Protein AF-0000000085912420 (afdb_homodimer)

Radius of gyration: 47.55 Å; Cα contacts (8 Å, |Δi|>4): 151; chains: 2; bounding box: 52×156×135 Å

InterPro domains:
  IPR003309 SCAN domain [PF02023] (70-148)
  IPR003309 SCAN domain [PS50804] (74-148)
  IPR003309 SCAN domain [SM00431] (70-148)
  IPR003309 SCAN domain [cd07936] (70-148)
  IPR038269 SCAN domain superfamily [G3DSA:1.10.4020.10] (64-148)

pLDDT: mean 71.05, std 30.53, range [17.98, 98.81]

Structure (mmCIF, N/CA/C/O backbone):
data_AF-0000000085912420-model_v1
#
loop_
_entity.id
_entity.type
_entity.pdbx_description
1 polymer 'SCAN box domain-containing protein'
#
loop_
_atom_site.group_PDB
_atom_site.id
_atom_site.type_symbol
_atom_site.label_atom_id
_atom_site.label_alt_id
_atom_site.label_comp_id
_atom_site.label_asym_id
_atom_site.label_entity_id
_atom_site.label_seq_id
_atom_site.pdbx_PDB_ins_code
_atom_site.Cartn_x
_atom_site.Cartn_y
_atom_site.Cartn_z
_atom_site.occupancy
_atom_site.B_iso_or_equiv
_atom_site.auth_seq_id
_atom_site.auth_comp_id
_atom_site.auth_asym_id
_atom_site.auth_atom_id
_atom_site.pdbx_PDB_model_num
ATOM 1 N N . MET A 1 1 ? 19.766 139.25 2.072 1 21.92 1 MET A N 1
ATOM 2 C CA . MET A 1 1 ? 21.109 138.75 2.291 1 21.92 1 MET A CA 1
ATOM 3 C C . MET A 1 1 ? 21.062 137.375 2.998 1 21.92 1 MET A C 1
ATOM 5 O O . MET A 1 1 ? 20.156 137.125 3.793 1 21.92 1 MET A O 1
ATOM 9 N N . ARG A 1 2 ? 21.734 136.25 2.496 1 22.48 2 ARG A N 1
ATOM 10 C CA . ARG A 1 2 ? 21.734 134.875 2.381 1 22.48 2 ARG A CA 1
ATOM 11 C C . ARG A 1 2 ? 22.062 134.125 3.721 1 22.48 2 ARG A C 1
ATOM 13 O O . ARG A 1 2 ? 21.734 133 3.941 1 22.48 2 ARG A O 1
ATOM 20 N N . GLY A 1 3 ? 22.812 134.75 4.578 1 20.44 3 GLY A N 1
ATOM 21 C CA . GLY A 1 3 ? 23.969 134.125 5.098 1 20.44 3 GLY A CA 1
ATOM 22 C C . GLY A 1 3 ? 23.625 133 6.094 1 20.44 3 GLY A C 1
ATOM 23 O O . GLY A 1 3 ? 22.453 132.75 6.43 1 20.44 3 GLY A O 1
ATOM 24 N N . GLY A 1 4 ? 24.328 133 7.293 1 19.61 4 GLY A N 1
ATOM 25 C CA . GLY A 1 4 ? 25.359 132.125 7.848 1 19.61 4 GLY A CA 1
ATOM 26 C C . GLY A 1 4 ? 24.844 131.25 8.945 1 19.61 4 GLY A C 1
ATOM 27 O O . GLY A 1 4 ? 25.266 130 9.047 1 19.61 4 GLY A O 1
ATOM 28 N N . ARG A 1 5 ? 24.062 131.625 10.016 1 22.67 5 ARG A N 1
ATOM 29 C CA . ARG A 1 5 ? 24.844 131.25 11.203 1 22.67 5 ARG A CA 1
ATOM 30 C C . ARG A 1 5 ? 24.719 129.75 11.531 1 22.67 5 ARG A C 1
ATOM 32 O O . ARG A 1 5 ? 23.781 129.125 11.086 1 22.67 5 ARG A O 1
ATOM 39 N N . VAL A 1 6 ? 24.953 129.5 12.836 1 21.72 6 VAL A N 1
ATOM 40 C CA . VAL A 1 6 ? 26.016 128.875 13.633 1 21.72 6 VAL A CA 1
ATOM 41 C C . VAL A 1 6 ? 25.547 127.5 14.148 1 21.72 6 VAL A C 1
ATOM 43 O O . VAL A 1 6 ? 26.266 126.5 14.062 1 21.72 6 VAL A O 1
ATOM 46 N N . THR A 1 7 ? 24.562 127.375 15.047 1 23.06 7 THR A N 1
ATOM 47 C CA . THR A 1 7 ? 25.047 126.812 16.297 1 23.06 7 THR A CA 1
ATOM 48 C C . THR A 1 7 ? 25.188 125.312 16.188 1 23.06 7 THR A C 1
ATOM 50 O O . THR A 1 7 ? 24.531 124.688 15.344 1 23.06 7 THR A O 1
ATOM 53 N N . ARG A 1 8 ? 25.688 124.688 17.328 1 17.98 8 ARG A N 1
ATOM 54 C CA . ARG A 1 8 ? 26.75 123.812 17.844 1 17.98 8 ARG A CA 1
ATOM 55 C C . ARG A 1 8 ? 26.297 122.375 17.891 1 17.98 8 ARG A C 1
ATOM 57 O O . ARG A 1 8 ? 26.984 121.5 17.375 1 17.98 8 ARG A O 1
ATOM 64 N N . GLY A 1 9 ? 25.734 122 19.078 1 20.06 9 GLY A N 1
ATOM 65 C CA . GLY A 1 9 ? 26.562 121.125 19.859 1 20.06 9 GLY A CA 1
ATOM 66 C C . GLY A 1 9 ? 26.438 119.688 19.438 1 20.06 9 GLY A C 1
ATOM 67 O O . GLY A 1 9 ? 25.578 119.312 18.625 1 20.06 9 GLY A O 1
ATOM 68 N N . GLY A 1 10 ? 26.531 118.812 20.531 1 19.08 10 GLY A N 1
ATOM 69 C CA . GLY A 1 10 ? 27.484 117.812 20.922 1 19.08 10 GLY A CA 1
ATOM 70 C C . GLY A 1 10 ? 27.094 116.438 20.422 1 19.08 10 GLY A C 1
ATOM 71 O O . GLY A 1 10 ? 26.031 116.25 19.828 1 19.08 10 GLY A O 1
ATOM 72 N N . GLN A 1 11 ? 27.141 115.5 21.453 1 19.7 11 GLN A N 1
ATOM 73 C CA . GLN A 1 11 ? 28.031 114.312 21.594 1 19.7 11 GLN A CA 1
ATOM 74 C C . GLN A 1 11 ? 27.469 113.062 20.891 1 19.7 11 GLN A C 1
ATOM 76 O O . GLN A 1 11 ? 26.297 113.062 20.516 1 19.7 11 GLN A O 1
ATOM 81 N N . THR A 1 12 ? 27.625 111.938 21.703 1 20.36 12 THR A N 1
ATOM 82 C CA . THR A 1 12 ? 28.484 110.75 21.594 1 20.36 12 THR A CA 1
ATOM 83 C C . THR A 1 12 ? 27.766 109.625 20.922 1 20.36 12 THR A C 1
ATOM 85 O O . THR A 1 12 ? 26.531 109.625 20.812 1 20.36 12 THR A O 1
ATOM 88 N N . GLY A 1 13 ? 28.188 108.25 21.438 1 18.88 13 GLY A N 1
ATOM 89 C CA . GLY A 1 13 ? 28.906 107.125 20.875 1 18.88 13 GLY A CA 1
ATOM 90 C C . GLY A 1 13 ? 28 106 20.406 1 18.88 13 GLY A C 1
ATOM 91 O O . GLY A 1 13 ? 27.859 105.75 19.219 1 18.88 13 GLY A O 1
ATOM 92 N N . ASN A 1 14 ? 27.859 104.938 21.328 1 22.67 14 ASN A N 1
ATOM 93 C CA . ASN A 1 14 ? 28.422 103.625 21.062 1 22.67 14 ASN A CA 1
ATOM 94 C C . ASN A 1 14 ? 27.438 102.75 20.312 1 22.67 14 ASN A C 1
ATOM 96 O O . ASN A 1 14 ? 26.219 102.938 20.359 1 22.67 14 ASN A O 1
ATOM 100 N N . LYS A 1 15 ? 27.984 101.5 19.859 1 20.92 15 LYS A N 1
ATOM 101 C CA . LYS A 1 15 ? 28 100.625 18.703 1 20.92 15 LYS A CA 1
ATOM 102 C C . LYS A 1 15 ? 26.922 99.5 18.828 1 20.92 15 LYS A C 1
ATOM 104 O O . LYS A 1 15 ? 26.203 99.25 17.875 1 20.92 15 LYS A O 1
ATOM 109 N N . LYS A 1 16 ? 26.938 98.625 19.938 1 22.77 16 LYS A N 1
ATOM 110 C CA . LYS A 1 16 ? 27.234 97.25 19.547 1 22.77 16 LYS A CA 1
ATOM 111 C C . LYS A 1 16 ? 26.031 96.625 18.875 1 22.77 16 LYS A C 1
ATOM 113 O O . LYS A 1 16 ? 24.906 97.062 19.047 1 22.77 16 LYS A O 1
ATOM 118 N N . THR A 1 17 ? 26.188 95.125 18.656 1 22.69 17 THR A N 1
ATOM 119 C CA . THR A 1 17 ? 26.172 94.125 17.625 1 22.69 17 THR A CA 1
ATOM 120 C C . THR A 1 17 ? 24.812 93.438 17.562 1 22.69 17 THR A C 1
ATOM 122 O O . THR A 1 17 ? 24.141 93.375 16.516 1 22.69 17 THR A O 1
ATOM 125 N N . GLU A 1 18 ? 24.781 91.938 17.875 1 20.05 18 GLU A N 1
ATOM 126 C CA . GLU A 1 18 ? 24.688 90.812 16.938 1 20.05 18 GLU A CA 1
ATOM 127 C C . GLU A 1 18 ? 23.297 90.188 16.953 1 20.05 18 GLU A C 1
ATOM 129 O O . GLU A 1 18 ? 22.719 89.938 15.891 1 20.05 18 GLU A O 1
ATOM 134 N N . SER A 1 19 ? 22.766 89.5 18.078 1 23.84 19 SER A N 1
ATOM 135 C CA . SER A 1 19 ? 22.547 88.062 17.984 1 23.84 19 SER A CA 1
ATOM 136 C C . SER A 1 19 ? 21.172 87.75 17.406 1 23.84 19 SER A C 1
ATOM 138 O O . SER A 1 19 ? 20.172 88.375 17.797 1 23.84 19 SER A O 1
ATOM 140 N N . THR A 1 20 ? 21.031 86.875 16.359 1 24.83 20 THR A N 1
ATOM 141 C CA . THR A 1 20 ? 20.078 86.5 15.32 1 24.83 20 THR A CA 1
ATOM 142 C C . THR A 1 20 ? 19.062 85.5 15.883 1 24.83 20 THR A C 1
ATOM 144 O O . THR A 1 20 ? 18.172 85.062 15.156 1 24.83 20 THR A O 1
ATOM 147 N N . HIS A 1 21 ? 18.953 85.125 17.234 1 25.61 21 HIS A N 1
ATOM 148 C CA . HIS A 1 21 ? 18.547 83.75 17.344 1 25.61 21 HIS A CA 1
ATOM 149 C C . HIS A 1 21 ? 17.172 83.5 16.734 1 25.61 21 HIS A C 1
ATOM 151 O O . HIS A 1 21 ? 16.359 84.438 16.672 1 25.61 21 HIS A O 1
ATOM 157 N N . ILE A 1 22 ? 16.797 82.062 16.547 1 25.86 22 ILE A N 1
ATOM 158 C CA . ILE A 1 22 ? 16.156 81.062 15.695 1 25.86 22 ILE A CA 1
ATOM 159 C C . ILE A 1 22 ? 14.688 80.938 16.078 1 25.86 22 ILE A C 1
ATOM 161 O O . ILE A 1 22 ? 14.344 80.812 17.25 1 25.86 22 ILE A O 1
ATOM 165 N N . GLU A 1 23 ? 13.75 81.125 15.109 1 25.02 23 GLU A N 1
ATOM 166 C CA . GLU A 1 23 ? 12.305 81.188 14.914 1 25.02 23 GLU A CA 1
ATOM 167 C C . GLU A 1 23 ? 11.633 79.875 15.172 1 25.02 23 GLU A C 1
ATOM 169 O O . GLU A 1 23 ? 11.766 78.938 14.367 1 25.02 23 GLU A O 1
ATOM 174 N N . ARG A 1 24 ? 11.805 79.25 16.406 1 24.44 24 ARG A N 1
ATOM 175 C CA . ARG A 1 24 ? 11.273 77.938 16.578 1 24.44 24 ARG A CA 1
ATOM 176 C C . ARG A 1 24 ? 9.797 77.875 16.188 1 24.44 24 ARG A C 1
ATOM 178 O O . ARG A 1 24 ? 9.008 78.75 16.578 1 24.44 24 ARG A O 1
ATOM 185 N N . GLY A 1 25 ? 9.391 76.812 15.25 1 23.55 25 GLY A N 1
ATOM 186 C CA . GLY A 1 25 ? 8.297 76.312 14.43 1 23.55 25 GLY A CA 1
ATOM 187 C C . GLY A 1 25 ? 7.129 75.812 15.242 1 23.55 25 GLY A C 1
ATOM 188 O O . GLY A 1 25 ? 7.32 75.188 16.281 1 23.55 25 GLY A O 1
ATOM 189 N N . HIS A 1 26 ? 5.98 76.5 15.352 1 27.64 26 HIS A N 1
ATOM 190 C CA . HIS A 1 26 ? 4.676 76.25 15.969 1 27.64 26 HIS A CA 1
ATOM 191 C C . HIS A 1 26 ? 4.055 74.938 15.508 1 27.64 26 HIS A C 1
ATOM 193 O O . HIS A 1 26 ? 3.76 74.75 14.328 1 27.64 26 HIS A O 1
ATOM 199 N N . ARG A 1 27 ? 4.492 73.75 15.961 1 25.89 27 ARG A N 1
ATOM 200 C CA . ARG A 1 27 ? 3.941 72.438 15.594 1 25.89 27 ARG A CA 1
ATOM 201 C C . ARG A 1 27 ? 2.449 72.375 15.914 1 25.89 27 ARG A C 1
ATOM 203 O O . ARG A 1 27 ? 2.033 72.688 17.031 1 25.89 27 ARG A O 1
ATOM 210 N N . VAL A 1 28 ? 1.522 72.438 14.906 1 28.39 28 VAL A N 1
ATOM 211 C CA . VAL A 1 28 ? 0.077 72.312 14.742 1 28.39 28 VAL A CA 1
ATOM 212 C C . VAL A 1 28 ? -0.38 70.875 15.141 1 28.39 28 VAL A C 1
ATOM 214 O O . VAL A 1 28 ? 0.057 69.875 14.562 1 28.39 28 VAL A O 1
ATOM 217 N N . GLU A 1 29 ? -0.58 70.5 16.359 1 27.62 29 GLU A N 1
ATOM 218 C CA . GLU A 1 29 ? -1.006 69.188 16.891 1 27.62 29 GLU A CA 1
ATOM 219 C C . GLU A 1 29 ? -2.412 68.875 16.422 1 27.62 29 GLU A C 1
ATOM 221 O O . GLU A 1 29 ? -3.393 69.438 16.859 1 27.62 29 GLU A O 1
ATOM 226 N N . GLY A 1 30 ? -2.818 68.75 15.102 1 27.3 30 GLY A N 1
ATOM 227 C CA . GLY A 1 30 ? -4.18 68.375 14.742 1 27.3 30 GLY A CA 1
ATOM 228 C C . GLY A 1 30 ? -4.543 66.938 15.133 1 27.3 30 GLY A C 1
ATOM 229 O O . GLY A 1 30 ? -3.738 66.062 14.977 1 27.3 30 GLY A O 1
ATOM 230 N N . GLU A 1 31 ? -5.379 66.688 16.172 1 28.72 31 GLU A N 1
ATOM 231 C CA . GLU A 1 31 ? -5.949 65.5 16.797 1 28.72 31 GLU A CA 1
ATOM 232 C C . GLU A 1 31 ? -6.805 64.75 15.805 1 28.72 31 GLU A C 1
ATOM 234 O O . GLU A 1 31 ? -7.82 65.25 15.32 1 28.72 31 GLU A O 1
ATOM 239 N N . VAL A 1 32 ? -6.281 63.969 14.789 1 28.48 32 VAL A N 1
ATOM 240 C CA . VAL A 1 32 ? -7.02 63.125 13.844 1 28.48 32 VAL A CA 1
ATOM 241 C C . VAL A 1 32 ? -7.727 62 14.602 1 28.48 32 VAL A C 1
ATOM 243 O O . VAL A 1 32 ? -7.09 61.219 15.312 1 28.48 32 VAL A O 1
ATOM 246 N N . ALA A 1 33 ? -8.938 62.156 15.062 1 31.52 33 ALA A N 1
ATOM 247 C CA . ALA A 1 33 ? -9.867 61.156 15.633 1 31.52 33 ALA A CA 1
ATOM 248 C C . ALA A 1 33 ? -10.109 60.031 14.656 1 31.52 33 ALA A C 1
ATOM 250 O O . ALA A 1 33 ? -10.781 60.188 13.633 1 31.52 33 ALA A O 1
ATOM 251 N N . MET A 1 34 ? -9.203 59.219 14.156 1 26.98 34 MET A N 1
ATOM 252 C CA . MET A 1 34 ? -9.484 58.125 13.25 1 26.98 34 MET A CA 1
ATOM 253 C C . MET A 1 34 ? -10.422 57.094 13.906 1 26.98 34 MET A C 1
ATOM 255 O O . MET A 1 34 ? -10.133 56.594 15 1 26.98 34 MET A O 1
ATOM 259 N N . GLU A 1 35 ? -11.773 57.188 13.719 1 35.69 35 GLU A N 1
ATOM 260 C CA . GLU A 1 35 ? -12.797 56.188 14 1 35.69 35 GLU A CA 1
ATOM 261 C C . GLU A 1 35 ? -12.422 54.844 13.383 1 35.69 35 GLU A C 1
ATOM 263 O O . GLU A 1 35 ? -12.102 54.781 12.195 1 35.69 35 GLU A O 1
ATOM 268 N N . GLY A 1 36 ? -11.828 53.844 14.07 1 29.81 36 GLY A N 1
ATOM 269 C CA . GLY A 1 36 ? -11.461 52.469 13.75 1 29.81 36 GLY A CA 1
ATOM 270 C C . GLY A 1 36 ? -12.641 51.625 13.328 1 29.81 36 GLY A C 1
ATOM 271 O O . GLY A 1 36 ? -13.5 51.281 14.148 1 29.81 36 GLY A O 1
ATOM 272 N N . GLU A 1 37 ? -13.445 51.875 12.281 1 42.56 37 GLU A N 1
ATOM 273 C CA . GLU A 1 37 ? -14.375 50.875 11.805 1 42.56 37 GLU A CA 1
ATOM 274 C C . GLU A 1 37 ? -13.672 49.531 11.617 1 42.56 37 GLU A C 1
ATOM 276 O O . GLU A 1 37 ? -12.766 49.406 10.789 1 42.56 37 GLU A O 1
ATOM 281 N N . ALA A 1 38 ? -13.266 48.844 12.578 1 39.16 38 ALA A N 1
ATOM 282 C CA . ALA A 1 38 ? -12.609 47.531 12.523 1 39.16 38 ALA A CA 1
ATOM 283 C C . ALA A 1 38 ? -13.281 46.625 11.508 1 39.16 38 ALA A C 1
ATOM 285 O O . ALA A 1 38 ? -14.438 46.844 11.133 1 39.16 38 ALA A O 1
ATOM 286 N N . LEU A 1 39 ? -12.594 45.344 11.328 1 35.16 39 LEU A N 1
ATOM 287 C CA . LEU A 1 39 ? -12.297 44.156 10.516 1 35.16 39 LEU A CA 1
ATOM 288 C C . LEU A 1 39 ? -13.492 43.219 10.453 1 35.16 39 LEU A C 1
ATOM 290 O O . LEU A 1 39 ? -13.82 42.562 11.438 1 35.16 39 LEU A O 1
ATOM 294 N N . LYS A 1 40 ? -14.656 43.688 10.094 1 40.62 40 LYS A N 1
ATOM 295 C CA . LYS A 1 40 ? -15.516 42.531 9.805 1 40.62 40 LYS A CA 1
ATOM 296 C C . LYS A 1 40 ? -14.797 41.5 8.93 1 40.62 40 LYS A C 1
ATOM 298 O O . LYS A 1 40 ? -14.445 41.812 7.785 1 40.62 40 LYS A O 1
ATOM 303 N N . GLY A 1 41 ? -14 40.625 9.445 1 41.38 41 GLY A N 1
ATOM 304 C CA . GLY A 1 41 ? -13.5 39.438 8.797 1 41.38 41 GLY A CA 1
ATOM 305 C C . GLY A 1 41 ? -14.57 38.656 8.055 1 41.38 41 GLY A C 1
ATOM 306 O O . GLY A 1 41 ? -15.523 38.156 8.664 1 41.38 41 GLY A O 1
ATOM 307 N N . ALA A 1 42 ? -15.031 39.094 6.93 1 44.91 42 ALA A N 1
ATOM 308 C CA . ALA A 1 42 ? -15.781 38.219 6.027 1 44.91 42 ALA A CA 1
ATOM 309 C C . ALA A 1 42 ? -15.125 36.844 5.922 1 44.91 42 ALA A C 1
ATOM 311 O O . ALA A 1 42 ? -14 36.719 5.43 1 44.91 42 ALA A O 1
ATOM 312 N N . SER A 1 43 ? -15.359 35.906 6.789 1 46.31 43 SER A N 1
ATOM 313 C CA . SER A 1 43 ? -15.094 34.5 6.582 1 46.31 43 SER A CA 1
ATOM 314 C C . SER A 1 43 ? -15.594 34.031 5.223 1 46.31 43 SER A C 1
ATOM 316 O O . SER A 1 43 ? -16.797 33.844 5.031 1 46.31 43 SER A O 1
ATOM 318 N N . GLY A 1 44 ? -15.32 34.562 4.102 1 44.56 44 GLY A N 1
ATOM 319 C CA . GLY A 1 44 ? -15.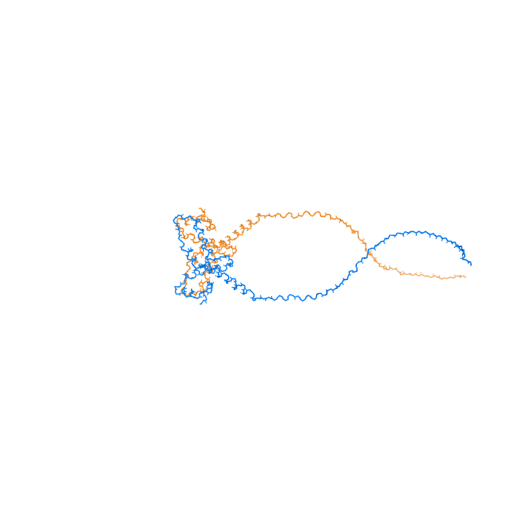617 33.969 2.809 1 44.56 44 GLY A CA 1
ATOM 320 C C . GLY A 1 44 ? -15.289 32.5 2.74 1 44.56 44 GLY A C 1
ATOM 321 O O . GLY A 1 44 ? -14.133 32.125 2.535 1 44.56 44 GLY A O 1
ATOM 322 N N . GLY A 1 45 ? -15.891 31.578 3.449 1 49.66 45 GLY A N 1
ATOM 323 C CA . GLY A 1 45 ? -15.938 30.125 3.279 1 49.66 45 GLY A CA 1
ATOM 324 C C . GLY A 1 45 ? -16.094 29.703 1.831 1 49.66 45 GLY A C 1
ATOM 325 O O . GLY A 1 45 ? -15.945 28.531 1.507 1 49.66 45 GLY A O 1
ATOM 326 N N . GLU A 1 46 ? -16.547 30.531 0.909 1 54.69 46 GLU A N 1
ATOM 327 C CA . GLU A 1 46 ? -16.781 30.078 -0.458 1 54.69 46 GLU A CA 1
ATOM 328 C C . GLU A 1 46 ? -15.469 29.922 -1.221 1 54.69 46 GLU A C 1
ATOM 330 O O . GLU A 1 46 ? -15.406 29.203 -2.221 1 54.69 46 GLU A O 1
ATOM 335 N N . ASP A 1 47 ? -14.391 30.516 -0.781 1 56.41 47 ASP A N 1
ATOM 336 C CA . ASP A 1 47 ? -13.172 30.531 -1.58 1 56.41 47 ASP A CA 1
ATOM 337 C C . ASP A 1 47 ? -12.391 29.234 -1.437 1 56.41 47 ASP A C 1
ATOM 339 O O . ASP A 1 47 ? -11.586 28.891 -2.307 1 56.41 47 ASP A O 1
ATOM 343 N N . GLU A 1 48 ? -12.688 28.547 -0.366 1 58.97 48 GLU A N 1
ATOM 344 C CA . GLU A 1 48 ? -11.938 27.312 -0.173 1 58.97 48 GLU A CA 1
ATOM 345 C C . GLU A 1 48 ? -12.383 26.234 -1.154 1 58.97 48 GLU A C 1
ATOM 347 O O . GLU A 1 48 ? -11.555 25.5 -1.7 1 58.97 48 GLU A O 1
ATOM 352 N N . GLU A 1 49 ? -13.688 26.219 -1.426 1 61.38 49 GLU A N 1
ATOM 353 C CA . GLU A 1 49 ? -14.211 25.25 -2.383 1 61.38 49 GLU A CA 1
ATOM 354 C C . GLU A 1 49 ? -13.734 25.562 -3.799 1 61.38 49 GLU A C 1
ATOM 356 O O . GLU A 1 49 ? -13.391 24.641 -4.555 1 61.38 49 GLU A O 1
ATOM 361 N N . ASP A 1 50 ? -13.602 26.812 -4.09 1 63.75 50 ASP A N 1
ATOM 362 C CA . ASP A 1 50 ? -13.133 27.219 -5.41 1 63.75 50 ASP A CA 1
ATOM 363 C C . ASP A 1 50 ? -11.656 26.891 -5.605 1 63.75 50 ASP A C 1
ATOM 365 O O . ASP A 1 50 ? -11.25 26.469 -6.691 1 63.75 50 ASP A O 1
ATOM 369 N N . ASP A 1 51 ? -10.93 26.969 -4.543 1 67.69 51 ASP A N 1
ATOM 370 C CA . ASP A 1 51 ? -9.5 26.688 -4.613 1 67.69 51 ASP A CA 1
ATOM 371 C C . ASP A 1 51 ? -9.242 25.203 -4.746 1 67.69 51 ASP A C 1
ATOM 373 O O . ASP A 1 51 ? -8.367 24.781 -5.508 1 67.69 51 ASP A O 1
ATOM 377 N N . VAL A 1 52 ? -10.109 24.438 -4.027 1 64.5 52 VAL A N 1
ATOM 378 C CA . VAL A 1 52 ? -9.992 22.984 -4.129 1 64.5 52 VAL A CA 1
ATOM 379 C C . VAL A 1 52 ? -10.398 22.531 -5.531 1 64.5 52 VAL A C 1
ATOM 381 O O . VAL A 1 52 ? -9.734 21.688 -6.133 1 64.5 52 VAL A O 1
ATOM 384 N N . HIS A 1 53 ? -11.414 23.141 -6.09 1 69.81 53 HIS A N 1
ATOM 385 C CA . HIS A 1 53 ? -11.898 22.812 -7.43 1 69.81 53 HIS A CA 1
ATOM 386 C C . HIS A 1 53 ? -10.859 23.172 -8.492 1 69.81 53 HIS A C 1
ATOM 388 O O . HIS A 1 53 ? -10.641 22.422 -9.43 1 69.81 53 HIS A O 1
ATOM 394 N N . GLU A 1 54 ? -10.219 24.297 -8.234 1 70.88 54 GLU A N 1
ATOM 395 C CA . GLU A 1 54 ? -9.188 24.703 -9.172 1 70.88 54 GLU A CA 1
ATOM 396 C C . GLU A 1 54 ? -7.957 23.812 -9.078 1 70.88 54 GLU A C 1
ATOM 398 O O . GLU A 1 54 ? -7.352 23.469 -10.102 1 70.88 54 GLU A O 1
ATOM 403 N N . TYR A 1 55 ? -7.664 23.438 -7.91 1 71.38 55 TYR A N 1
ATOM 404 C CA . TYR A 1 55 ? -6.535 22.547 -7.699 1 71.38 55 TYR A CA 1
ATOM 405 C C . TYR A 1 55 ? -6.801 21.188 -8.336 1 71.38 55 TYR A C 1
ATOM 407 O O . TYR A 1 55 ? -5.926 20.625 -9.008 1 71.38 55 TYR A O 1
ATOM 415 N N . GLU A 1 56 ? -7.949 20.781 -8.18 1 72.12 56 GLU A N 1
ATOM 416 C CA . GLU A 1 56 ? -8.32 19.5 -8.766 1 72.12 56 GLU A CA 1
ATOM 417 C C . GLU A 1 56 ? -8.289 19.562 -10.289 1 72.12 56 GLU A C 1
ATOM 419 O O . GLU A 1 56 ? -7.887 18.594 -10.945 1 72.12 56 GLU A O 1
ATOM 424 N N . LYS A 1 57 ? -8.688 20.625 -10.742 1 71.62 57 LYS A N 1
ATOM 425 C CA . LYS A 1 57 ? -8.68 20.797 -12.195 1 71.62 57 LYS A CA 1
ATOM 426 C C . LYS A 1 57 ? -7.258 20.844 -12.742 1 71.62 57 LYS A C 1
ATOM 428 O O . LYS A 1 57 ? -6.953 20.188 -13.742 1 71.62 57 LYS A O 1
ATOM 433 N N . VAL A 1 58 ? -6.473 21.578 -12.117 1 70.44 58 VAL A N 1
ATOM 434 C CA . VAL A 1 58 ? -5.078 21.688 -12.531 1 70.44 58 VAL A CA 1
ATOM 435 C C . VAL A 1 58 ? -4.395 20.328 -12.383 1 70.44 58 VAL A C 1
ATOM 437 O O . VAL A 1 58 ? -3.672 19.891 -13.281 1 70.44 58 VAL A O 1
ATOM 440 N N . LYS A 1 59 ? -4.754 19.703 -11.312 1 69.81 59 LYS A N 1
ATOM 441 C CA . LYS A 1 59 ? -4.18 18.391 -11.062 1 69.81 59 LYS A CA 1
ATOM 442 C C . LYS A 1 59 ? -4.613 17.391 -12.133 1 69.81 59 LYS A C 1
ATOM 444 O O . LYS A 1 59 ? -3.781 16.703 -12.719 1 69.81 59 LYS A O 1
ATOM 449 N N . THR A 1 60 ? -5.828 17.422 -12.406 1 69.62 60 THR A N 1
ATOM 450 C CA . THR A 1 60 ? -6.379 16.531 -13.414 1 69.62 60 THR A CA 1
ATOM 451 C C . THR A 1 60 ? -5.793 16.828 -14.789 1 69.62 60 THR A C 1
ATOM 453 O O . THR A 1 60 ? -5.48 15.914 -15.555 1 69.62 60 THR A O 1
ATOM 456 N N . ALA A 1 61 ? -5.621 18.062 -15.039 1 70.12 61 ALA A N 1
ATOM 457 C CA . ALA A 1 61 ? -5.078 18.469 -16.328 1 70.12 61 ALA A CA 1
ATOM 458 C C . ALA A 1 61 ? -3.633 18 -16.5 1 70.12 61 ALA A C 1
ATOM 460 O O . ALA A 1 61 ? -3.242 17.547 -17.562 1 70.12 61 ALA A O 1
ATOM 461 N N . ILE A 1 62 ? -2.928 18.141 -15.469 1 68.38 62 ILE A N 1
ATOM 462 C CA . ILE A 1 62 ? -1.523 17.734 -15.484 1 68.38 62 ILE A CA 1
ATOM 463 C C . ILE A 1 62 ? -1.421 16.219 -15.648 1 68.38 62 ILE A C 1
ATOM 465 O O . ILE A 1 62 ? -0.633 15.727 -16.453 1 68.38 62 ILE A O 1
ATOM 469 N N . LEU A 1 63 ? -2.277 15.602 -14.906 1 67.44 63 LEU A N 1
ATOM 470 C CA . LEU A 1 63 ? -2.262 14.148 -15 1 67.44 63 LEU A CA 1
ATOM 471 C C . LEU A 1 63 ? -2.646 13.695 -16.406 1 67.44 63 LEU A C 1
ATOM 473 O O . LEU A 1 63 ? -2.049 12.758 -16.953 1 67.44 63 LEU A O 1
ATOM 477 N N . LYS A 1 64 ? -3.631 14.375 -16.922 1 66 64 LYS A N 1
ATOM 478 C CA . LYS A 1 64 ? -4.078 14.062 -18.281 1 66 64 LYS A CA 1
ATOM 479 C C . LYS A 1 64 ? -2.998 14.406 -19.312 1 66 64 LYS A C 1
ATOM 481 O O . LYS A 1 64 ? -2.746 13.625 -20.234 1 66 64 LYS A O 1
ATOM 486 N N . LYS A 1 65 ? -2.48 15.516 -19.078 1 63.94 65 LYS A N 1
ATOM 487 C CA . LYS A 1 65 ? -1.43 15.953 -20 1 63.94 65 LYS A CA 1
ATOM 488 C C . LYS A 1 65 ? -0.279 14.945 -20.031 1 63.94 65 LYS A C 1
ATOM 490 O O . LYS A 1 65 ? 0.284 14.672 -21.094 1 63.94 65 LYS A O 1
ATOM 495 N N . TYR A 1 66 ? -0.107 14.391 -18.938 1 67.75 66 TYR A N 1
ATOM 496 C CA . TYR A 1 66 ? 1.043 13.5 -18.844 1 67.75 66 TYR A CA 1
ATOM 497 C C . TYR A 1 66 ? 0.607 12.039 -18.891 1 67.75 66 TYR A C 1
ATOM 499 O O . TYR A 1 66 ? 1.424 11.133 -18.719 1 67.75 66 TYR A O 1
ATOM 507 N N . ASP A 1 67 ? -0.721 11.867 -19.203 1 66.38 67 ASP A N 1
ATOM 508 C CA . ASP A 1 67 ? -1.31 10.547 -19.375 1 66.38 67 ASP A CA 1
ATOM 509 C C . ASP A 1 67 ? -1.061 9.672 -18.141 1 66.38 67 ASP A C 1
ATOM 511 O O . ASP A 1 67 ? -0.631 8.523 -18.266 1 66.38 67 ASP A O 1
ATOM 515 N N . ILE A 1 68 ? -1.161 10.391 -17.125 1 72.75 68 ILE A N 1
ATOM 516 C CA . ILE A 1 68 ? -0.959 9.617 -15.898 1 72.75 68 ILE A CA 1
ATOM 517 C C . ILE A 1 68 ? -2.266 8.945 -15.492 1 72.75 68 ILE A C 1
ATOM 519 O O . ILE A 1 68 ? -3.227 9.609 -15.102 1 72.75 68 ILE A O 1
ATOM 523 N N . ASN A 1 69 ? -2.375 7.703 -15.766 1 89.88 69 ASN A N 1
ATOM 524 C CA . ASN A 1 69 ? -3.434 6.855 -15.227 1 89.88 69 ASN A CA 1
ATOM 525 C C . ASN A 1 69 ? -2.938 6.016 -14.055 1 89.88 69 ASN A C 1
ATOM 527 O O . ASN A 1 69 ? -2.258 5.004 -14.25 1 89.88 69 ASN A O 1
ATOM 531 N N . PRO A 1 70 ? -3.254 6.492 -12.898 1 94.44 70 PRO A N 1
ATOM 532 C CA . PRO A 1 70 ? -2.734 5.801 -11.719 1 94.44 70 PRO A CA 1
ATOM 533 C C . PRO A 1 70 ? -2.98 4.297 -11.758 1 94.44 70 PRO A C 1
ATOM 535 O O . PRO A 1 70 ? -2.15 3.518 -11.281 1 94.44 70 PRO A O 1
ATOM 538 N N . GLU A 1 71 ? -4.094 3.945 -12.352 1 94.38 71 GLU A N 1
ATOM 539 C CA . GLU A 1 71 ? -4.414 2.523 -12.414 1 94.38 71 GLU A CA 1
ATOM 540 C C . GLU A 1 71 ? -3.41 1.767 -13.281 1 94.38 71 GLU A C 1
ATOM 542 O O . GLU A 1 71 ? -3.049 0.629 -12.969 1 94.38 71 GLU A O 1
ATOM 547 N N . THR A 1 72 ? -2.998 2.35 -14.336 1 95.81 72 THR A N 1
ATOM 548 C CA . THR A 1 72 ? -1.987 1.728 -15.18 1 95.81 72 THR A CA 1
ATOM 549 C C . THR A 1 72 ? -0.684 1.532 -14.414 1 95.81 72 THR A C 1
ATOM 551 O O . THR A 1 72 ? -0.056 0.475 -14.508 1 95.81 72 THR A O 1
ATOM 554 N N . TYR A 1 73 ? -0.304 2.467 -13.672 1 96.69 73 TYR A N 1
ATOM 555 C CA . TYR A 1 73 ? 0.937 2.387 -12.914 1 96.69 73 TYR A CA 1
ATOM 556 C C . TYR A 1 73 ? 0.798 1.421 -11.742 1 96.69 73 TYR A C 1
ATOM 558 O O . TYR A 1 73 ? 1.754 0.731 -11.383 1 96.69 73 TYR A O 1
ATOM 566 N N . ARG A 1 74 ? -0.371 1.357 -11.133 1 97.94 74 ARG A N 1
ATOM 567 C CA . ARG A 1 74 ? -0.644 0.337 -10.125 1 97.94 74 ARG A CA 1
ATOM 568 C C . ARG A 1 74 ? -0.417 -1.062 -10.688 1 97.94 74 ARG A C 1
ATOM 570 O O . ARG A 1 74 ? 0.249 -1.889 -10.062 1 97.94 74 ARG A O 1
ATOM 577 N N . GLN A 1 75 ? -0.976 -1.31 -11.844 1 97.31 75 GLN A N 1
ATOM 578 C CA . GLN A 1 75 ? -0.835 -2.611 -12.484 1 97.31 75 GLN A CA 1
ATOM 579 C C . GLN A 1 75 ? 0.628 -2.922 -12.789 1 97.31 75 GLN A C 1
ATOM 581 O O . GLN A 1 75 ? 1.087 -4.047 -12.57 1 97.31 75 GLN A O 1
ATOM 586 N N . ARG A 1 76 ? 1.306 -1.962 -13.289 1 97.12 76 ARG A N 1
ATOM 587 C CA . ARG A 1 76 ? 2.727 -2.141 -13.57 1 97.12 76 ARG A CA 1
ATOM 588 C C . ARG A 1 76 ? 3.514 -2.381 -12.289 1 97.12 76 ARG A C 1
ATOM 590 O O . ARG A 1 76 ? 4.445 -3.186 -12.266 1 97.12 76 ARG A O 1
ATOM 597 N N . PHE A 1 77 ? 3.189 -1.691 -11.219 1 98.38 77 PHE A N 1
ATOM 598 C CA . PHE A 1 77 ? 3.84 -1.857 -9.922 1 98.38 77 PHE A CA 1
ATOM 599 C C . PHE A 1 77 ? 3.666 -3.281 -9.414 1 98.38 77 PHE A C 1
ATOM 601 O O . PHE A 1 77 ? 4.613 -3.887 -8.906 1 98.38 77 PHE A O 1
ATOM 608 N N . ARG A 1 78 ? 2.512 -3.844 -9.602 1 98.31 78 ARG A N 1
ATOM 609 C CA . ARG A 1 78 ? 2.191 -5.16 -9.062 1 98.31 78 ARG A CA 1
ATOM 610 C C . ARG A 1 78 ? 2.697 -6.27 -9.977 1 98.31 78 ARG A C 1
ATOM 612 O O . ARG A 1 78 ? 2.973 -7.379 -9.523 1 98.31 78 ARG A O 1
ATOM 619 N N . SER A 1 79 ? 2.863 -5.98 -11.219 1 97.38 79 SER A N 1
ATOM 620 C CA . SER A 1 79 ? 3.217 -7.02 -12.188 1 97.38 79 SER A CA 1
ATOM 621 C C . SER A 1 79 ? 4.543 -6.707 -12.867 1 97.38 79 SER A C 1
ATOM 623 O O . SER A 1 79 ? 4.77 -7.117 -14.008 1 97.38 79 SER A O 1
ATOM 625 N N . LEU A 1 80 ? 5.32 -5.98 -12.234 1 96.94 80 LEU A N 1
ATOM 626 C CA . LEU A 1 80 ? 6.602 -5.559 -12.781 1 96.94 80 LEU A CA 1
ATOM 627 C C . LEU A 1 80 ? 7.469 -6.766 -13.125 1 96.94 80 LEU A C 1
ATOM 629 O O . LEU A 1 80 ? 7.582 -7.703 -12.336 1 96.94 80 LEU A O 1
ATOM 633 N N . TYR A 1 81 ? 8.008 -6.773 -14.289 1 95 81 TYR A N 1
ATOM 634 C CA . TYR A 1 81 ? 8.922 -7.828 -14.711 1 95 81 TYR A CA 1
ATOM 635 C C . TYR A 1 81 ? 10.352 -7.512 -14.273 1 95 81 TYR A C 1
ATOM 637 O O . TYR A 1 81 ? 10.812 -6.379 -14.406 1 95 81 TYR A O 1
ATOM 645 N N . VAL A 1 82 ? 10.945 -8.492 -13.797 1 94.88 82 VAL A N 1
ATOM 646 C CA . VAL A 1 82 ? 12.344 -8.328 -13.391 1 94.88 82 VAL A CA 1
ATOM 647 C C . VAL A 1 82 ? 13.258 -8.836 -14.5 1 94.88 82 VAL A C 1
ATOM 649 O O . VAL A 1 82 ? 13.227 -10.016 -14.859 1 94.88 82 VAL A O 1
ATOM 652 N N . GLU A 1 83 ? 14.023 -7.965 -14.914 1 92.06 83 GLU A N 1
ATOM 653 C CA . GLU A 1 83 ? 14.969 -8.359 -15.953 1 92.06 83 GLU A CA 1
ATOM 654 C C . GLU A 1 83 ? 16.031 -9.305 -15.406 1 92.06 83 GLU A C 1
ATOM 656 O O . GLU A 1 83 ? 16.484 -9.141 -14.273 1 92.06 83 GLU A O 1
ATOM 661 N N . PRO A 1 84 ? 16.5 -10.273 -16.141 1 91.88 84 PRO A N 1
ATOM 662 C CA . PRO A 1 84 ? 17.469 -11.266 -15.68 1 91.88 84 PRO A CA 1
ATOM 663 C C . PRO A 1 84 ? 18.734 -10.633 -15.109 1 91.88 84 PRO A C 1
ATOM 665 O O . PRO A 1 84 ? 19.266 -11.125 -14.109 1 91.88 84 PRO A O 1
ATOM 668 N N . GLU A 1 85 ? 19.203 -9.531 -15.641 1 93.44 85 GLU A N 1
ATOM 669 C CA . GLU A 1 85 ? 20.453 -8.93 -15.188 1 93.44 85 GLU A CA 1
ATOM 670 C C . GLU A 1 85 ? 20.188 -7.707 -14.312 1 93.44 85 GLU A C 1
ATOM 672 O O . GLU A 1 85 ? 21.125 -7 -13.93 1 93.44 85 GLU A O 1
ATOM 677 N N . GLU A 1 86 ? 19.078 -7.617 -13.977 1 95.25 86 GLU A N 1
ATOM 678 C CA . GLU A 1 86 ? 18.719 -6.445 -13.188 1 95.25 86 GLU A CA 1
ATOM 679 C C . GLU A 1 86 ? 19.172 -6.605 -11.734 1 95.25 86 GLU A C 1
ATOM 681 O O . GLU A 1 86 ? 18.922 -7.645 -11.117 1 95.25 86 GLU A O 1
ATOM 686 N N . SER A 1 87 ? 19.844 -5.613 -11.227 1 95.88 87 SER A N 1
ATOM 687 C CA . SER A 1 87 ? 20.25 -5.629 -9.828 1 95.88 87 SER A CA 1
ATOM 688 C C . SER A 1 87 ? 19.078 -5.285 -8.914 1 95.88 87 SER A C 1
ATOM 690 O O . SER A 1 87 ? 18.125 -4.617 -9.336 1 95.88 87 SER A O 1
ATOM 692 N N . PRO A 1 88 ? 19.141 -5.668 -7.695 1 97.25 88 PRO A N 1
ATOM 693 C CA . PRO A 1 88 ? 18.094 -5.297 -6.734 1 97.25 88 PRO A CA 1
ATOM 694 C C . PRO A 1 88 ? 17.938 -3.783 -6.59 1 97.25 88 PRO A C 1
ATOM 696 O O . PRO A 1 88 ? 16.828 -3.289 -6.406 1 97.25 88 PRO A O 1
ATOM 699 N N . LYS A 1 89 ? 19.016 -3.082 -6.695 1 97.75 89 LYS A N 1
ATOM 700 C CA . LYS A 1 89 ? 18.953 -1.626 -6.605 1 97.75 89 LYS A CA 1
ATOM 701 C C . LYS A 1 89 ? 18.156 -1.036 -7.766 1 97.75 89 LYS A C 1
ATOM 703 O O . LYS A 1 89 ? 17.359 -0.117 -7.57 1 97.75 89 LYS A O 1
ATOM 708 N N . GLU A 1 90 ? 18.406 -1.541 -8.922 1 97.88 90 GLU A N 1
ATOM 709 C CA . GLU A 1 90 ? 17.656 -1.09 -10.094 1 97.88 90 GLU A CA 1
ATOM 710 C C . GLU A 1 90 ? 16.172 -1.434 -9.969 1 97.88 90 GLU A C 1
ATOM 712 O O . GLU A 1 90 ? 15.312 -0.621 -10.312 1 97.88 90 GLU A O 1
ATOM 717 N N . LEU A 1 91 ? 15.914 -2.65 -9.531 1 98.19 91 LEU A N 1
ATOM 718 C CA . LEU A 1 91 ? 14.531 -3.061 -9.297 1 98.19 91 LEU A CA 1
ATOM 719 C C . LEU A 1 91 ? 13.844 -2.105 -8.328 1 98.19 91 LEU A C 1
ATOM 721 O O . LEU A 1 91 ? 12.711 -1.675 -8.578 1 98.19 91 LEU A O 1
ATOM 725 N N . TYR A 1 92 ? 14.523 -1.744 -7.27 1 98.5 92 TYR A N 1
ATOM 726 C CA . TYR A 1 92 ? 13.992 -0.809 -6.285 1 98.5 92 TYR A CA 1
ATOM 727 C C . TYR A 1 92 ? 13.648 0.529 -6.93 1 98.5 92 TYR A C 1
ATOM 729 O O . TYR A 1 92 ? 12.594 1.108 -6.656 1 98.5 92 TYR A O 1
ATOM 737 N N . VAL A 1 93 ? 14.5 1.036 -7.742 1 98.25 93 VAL A N 1
ATOM 738 C CA . VAL A 1 93 ? 14.305 2.328 -8.391 1 98.25 93 VAL A CA 1
ATOM 739 C C . VAL A 1 93 ? 13.062 2.277 -9.273 1 98.25 93 VAL A C 1
ATOM 741 O O . VAL A 1 93 ? 12.242 3.199 -9.258 1 98.25 93 VAL A O 1
ATOM 744 N N . ARG A 1 94 ? 12.891 1.169 -9.977 1 98.38 94 ARG A N 1
ATOM 745 C CA . ARG A 1 94 ? 11.727 1.017 -10.844 1 98.38 94 ARG A CA 1
ATOM 746 C C . ARG A 1 94 ? 10.445 0.934 -10.023 1 98.38 94 ARG A C 1
ATOM 748 O O . ARG A 1 94 ? 9.445 1.57 -10.359 1 98.38 94 ARG A O 1
ATOM 755 N N . LEU A 1 95 ? 10.508 0.215 -8.938 1 98.62 95 LEU A N 1
ATOM 756 C CA . LEU A 1 95 ? 9.344 0.091 -8.07 1 98.62 95 LEU A CA 1
ATOM 757 C C . LEU A 1 95 ? 8.984 1.437 -7.453 1 98.62 95 LEU A C 1
ATOM 759 O O . LEU A 1 95 ? 7.805 1.794 -7.379 1 98.62 95 LEU A O 1
ATOM 763 N N . LYS A 1 96 ? 9.977 2.154 -7.035 1 98.56 96 LYS A N 1
ATOM 764 C CA . LYS A 1 96 ? 9.75 3.461 -6.426 1 98.56 96 LYS A CA 1
ATOM 765 C C . LYS A 1 96 ? 9.117 4.43 -7.418 1 98.56 96 LYS A C 1
ATOM 767 O O . LYS A 1 96 ? 8.188 5.164 -7.066 1 98.56 96 LYS A O 1
ATOM 772 N N . GLU A 1 97 ? 9.633 4.398 -8.609 1 97.5 97 GLU A N 1
ATOM 773 C CA . GLU A 1 97 ? 9.07 5.254 -9.648 1 97.5 97 GLU A CA 1
ATOM 774 C C . GLU A 1 97 ? 7.602 4.922 -9.898 1 97.5 97 GLU A C 1
ATOM 776 O O . GLU A 1 97 ? 6.762 5.82 -9.992 1 97.5 97 GLU A O 1
ATOM 781 N N . LEU A 1 98 ? 7.32 3.68 -10.016 1 97.38 98 LEU A N 1
ATOM 782 C CA . LEU A 1 98 ? 5.949 3.244 -10.258 1 97.38 98 LEU A CA 1
ATOM 783 C C . LEU A 1 98 ? 5.055 3.58 -9.07 1 97.38 98 LEU A C 1
ATOM 785 O O . LEU A 1 98 ? 3.916 4.016 -9.25 1 97.38 98 LEU A O 1
ATOM 789 N N . TYR A 1 99 ? 5.547 3.391 -7.906 1 98.06 99 TYR A N 1
ATOM 790 C CA . TYR A 1 99 ? 4.816 3.758 -6.699 1 98.06 99 TYR A CA 1
ATOM 791 C C . TYR A 1 99 ? 4.418 5.23 -6.727 1 98.06 99 TYR A C 1
ATOM 793 O O . TYR A 1 99 ? 3.271 5.578 -6.438 1 98.06 99 TYR A O 1
ATOM 801 N N . VAL A 1 100 ? 5.309 6.051 -7.023 1 97.12 100 VAL A N 1
ATOM 802 C CA . VAL A 1 100 ? 5.078 7.488 -7.004 1 97.12 100 VAL A CA 1
ATOM 803 C C . VAL A 1 100 ? 4.023 7.859 -8.039 1 97.12 100 VAL A C 1
ATOM 805 O O . VAL A 1 100 ? 3.141 8.68 -7.777 1 97.12 100 VAL A O 1
ATOM 808 N N . LYS A 1 101 ? 4.074 7.273 -9.156 1 94.94 101 LYS A N 1
ATOM 809 C CA . LYS A 1 101 ? 3.121 7.566 -10.219 1 94.94 101 LYS A CA 1
ATOM 810 C C . LYS A 1 101 ? 1.748 6.98 -9.906 1 94.94 101 LYS A C 1
ATOM 812 O O . LYS A 1 101 ? 0.723 7.543 -10.289 1 94.94 101 LYS A O 1
ATOM 817 N N . TRP A 1 102 ? 1.762 5.883 -9.203 1 96.81 102 TRP A N 1
ATOM 818 C CA . TRP A 1 102 ? 0.522 5.234 -8.789 1 96.81 102 TRP A CA 1
ATOM 819 C C . TRP A 1 102 ? -0.147 6.008 -7.66 1 96.81 102 TRP A C 1
ATOM 821 O O . TRP A 1 102 ? -1.295 6.438 -7.789 1 96.81 102 TRP A O 1
ATOM 831 N N . ILE A 1 103 ? 0.6 6.301 -6.629 1 97.19 103 ILE A N 1
ATOM 832 C CA . ILE A 1 103 ? 0.039 6.836 -5.391 1 97.19 103 ILE A CA 1
ATOM 833 C C . ILE A 1 103 ? -0.01 8.359 -5.465 1 97.19 103 ILE A C 1
ATOM 835 O O . ILE A 1 103 ? -0.892 8.984 -4.871 1 97.19 103 ILE A O 1
ATOM 839 N N . GLN A 1 104 ? 1.038 8.945 -6.094 1 94.25 104 GLN A N 1
ATOM 840 C CA . GLN A 1 104 ? 1.18 10.398 -6.141 1 94.25 104 GLN A CA 1
ATOM 841 C C . GLN A 1 104 ? 1.079 11.008 -4.742 1 94.25 104 GLN A C 1
ATOM 843 O O . GLN A 1 104 ? 0.216 11.852 -4.488 1 94.25 104 GLN A O 1
ATOM 848 N N . PRO A 1 105 ? 2.066 10.656 -3.908 1 95.06 105 PRO A N 1
ATOM 849 C CA . PRO A 1 105 ? 1.93 10.961 -2.482 1 95.06 105 PRO A CA 1
ATOM 850 C C . PRO A 1 105 ? 2.031 12.461 -2.186 1 95.06 105 PRO A C 1
ATOM 852 O O . PRO A 1 105 ? 1.489 12.93 -1.184 1 95.06 105 PRO A O 1
ATOM 855 N N . GLN A 1 106 ? 2.742 13.148 -2.979 1 89.12 106 GLN A N 1
ATOM 856 C CA . GLN A 1 106 ? 2.938 14.57 -2.686 1 89.12 106 GLN A CA 1
ATOM 857 C C . GLN A 1 106 ? 1.602 15.305 -2.623 1 89.12 106 GLN A C 1
ATOM 859 O O . GLN A 1 106 ? 0.794 15.219 -3.551 1 89.12 106 GLN A O 1
ATOM 864 N N . GLY A 1 107 ? 1.303 15.961 -1.495 1 88.12 107 GLY A N 1
ATOM 865 C CA . GLY A 1 107 ? 0.077 16.719 -1.312 1 88.12 107 GLY A CA 1
ATOM 866 C C . GLY A 1 107 ? -1.064 15.891 -0.76 1 88.12 107 GLY A C 1
ATOM 867 O O . GLY A 1 107 ? -2.146 16.406 -0.488 1 88.12 107 GLY A O 1
ATOM 868 N N . LYS A 1 108 ? -0.84 14.648 -0.601 1 91.12 108 LYS A N 1
ATOM 869 C CA . LYS A 1 108 ? -1.878 13.781 -0.054 1 91.12 108 LYS A CA 1
ATOM 870 C C . LYS A 1 108 ? -1.728 13.625 1.457 1 91.12 108 LYS A C 1
ATOM 872 O O . LYS A 1 108 ? -0.615 13.688 1.984 1 91.12 108 LYS A O 1
ATOM 877 N N . THR A 1 109 ? -2.898 13.469 2.059 1 93.56 109 THR A N 1
ATOM 878 C CA . THR A 1 109 ? -2.906 13.156 3.482 1 93.56 109 THR A CA 1
ATOM 879 C C . THR A 1 109 ? -2.678 11.664 3.711 1 93.56 109 THR A C 1
ATOM 881 O O . THR A 1 109 ? -2.805 10.867 2.783 1 93.56 109 THR A O 1
ATOM 884 N N . LEU A 1 110 ? -2.371 11.273 4.859 1 94.25 110 LEU A N 1
ATOM 885 C CA . LEU A 1 110 ? -2.221 9.867 5.219 1 94.25 110 LEU A CA 1
ATOM 886 C C . LEU A 1 110 ? -3.516 9.102 4.965 1 94.25 110 LEU A C 1
ATOM 888 O O . LEU A 1 110 ? -3.482 7.953 4.523 1 94.25 110 LEU A O 1
ATOM 892 N N . HIS A 1 111 ? -4.609 9.797 5.23 1 95.94 111 HIS A N 1
ATOM 893 C CA . HIS A 1 111 ? -5.91 9.172 4.996 1 95.94 111 HIS A CA 1
ATOM 894 C C . HIS A 1 111 ? -6.121 8.875 3.516 1 95.94 111 HIS A C 1
ATOM 896 O O . HIS A 1 111 ? -6.586 7.793 3.154 1 95.94 111 HIS A O 1
ATOM 902 N N . GLU A 1 112 ? -5.77 9.781 2.664 1 96.38 112 GLU A N 1
ATOM 903 C CA . GLU A 1 112 ? -5.938 9.586 1.227 1 96.38 112 GLU A CA 1
ATOM 904 C C . GLU A 1 112 ? -5.094 8.422 0.72 1 96.38 112 GLU A C 1
ATOM 906 O O . GLU A 1 112 ? -5.551 7.633 -0.106 1 96.38 112 GLU A O 1
ATOM 911 N N . ILE A 1 113 ? -3.914 8.305 1.219 1 97.62 113 ILE A N 1
ATOM 912 C CA . ILE A 1 113 ? -3.023 7.219 0.823 1 97.62 113 ILE A CA 1
ATOM 913 C C . ILE A 1 113 ? -3.582 5.887 1.313 1 97.62 113 ILE A C 1
ATOM 915 O O . ILE A 1 113 ? -3.607 4.902 0.569 1 97.62 113 ILE A O 1
ATOM 919 N N . SER A 1 114 ? -4.082 5.844 2.596 1 98.31 114 SER A N 1
ATOM 920 C CA . SER A 1 114 ? -4.676 4.617 3.127 1 98.31 114 SER A CA 1
ATOM 921 C C . SER A 1 114 ? -5.848 4.156 2.27 1 98.31 114 SER A C 1
ATOM 923 O O . SER A 1 114 ? -5.996 2.963 1.998 1 98.31 114 SER A O 1
ATOM 925 N N . GLU A 1 115 ? -6.637 5.105 1.814 1 98.62 115 GLU A N 1
ATOM 926 C CA . GLU A 1 115 ? -7.82 4.781 1.024 1 98.62 115 GLU A CA 1
ATOM 927 C C . GLU A 1 115 ? -7.438 4.164 -0.318 1 98.62 115 GLU A C 1
ATOM 929 O O . GLU A 1 115 ? -8.125 3.273 -0.817 1 98.62 115 GLU A O 1
ATOM 934 N N . ILE A 1 116 ? -6.34 4.625 -0.9 1 98.31 116 ILE A N 1
ATOM 935 C CA . ILE A 1 116 ? -5.867 4.062 -2.16 1 98.31 116 ILE A CA 1
ATOM 936 C C . ILE A 1 116 ? -5.473 2.602 -1.957 1 98.31 116 ILE A C 1
ATOM 938 O O . ILE A 1 116 ? -5.895 1.728 -2.717 1 98.31 116 ILE A O 1
ATOM 942 N N . LEU A 1 117 ? -4.754 2.336 -0.893 1 98.62 117 LEU A N 1
ATOM 943 C CA . LEU A 1 117 ? -4.266 0.988 -0.621 1 98.62 117 LEU A CA 1
ATOM 944 C C . LEU A 1 117 ? -5.41 0.07 -0.205 1 98.62 117 LEU A C 1
ATOM 946 O O . LEU A 1 117 ? -5.48 -1.08 -0.644 1 98.62 117 LEU A O 1
ATOM 950 N N . ILE A 1 118 ? -6.223 0.554 0.636 1 98.81 118 ILE A N 1
ATOM 951 C CA . ILE A 1 118 ? -7.371 -0.221 1.092 1 98.81 118 ILE A CA 1
ATOM 952 C C . ILE A 1 118 ? -8.289 -0.526 -0.089 1 98.81 118 ILE A C 1
ATOM 954 O O . ILE A 1 118 ? -8.812 -1.638 -0.208 1 98.81 118 ILE A O 1
ATOM 958 N N . MET A 1 119 ? -8.492 0.425 -0.998 1 98.75 119 MET A N 1
ATOM 959 C CA . MET A 1 119 ? -9.32 0.213 -2.186 1 98.75 119 MET A CA 1
ATOM 960 C C . MET A 1 119 ? -8.766 -0.927 -3.033 1 98.75 119 MET A C 1
ATOM 962 O O . MET A 1 119 ? -9.523 -1.776 -3.508 1 98.75 119 MET A O 1
ATOM 966 N N . GLU A 1 120 ? -7.465 -0.932 -3.24 1 98.62 120 GLU A N 1
ATOM 967 C CA . GLU A 1 120 ? -6.836 -2.014 -3.99 1 98.62 120 GLU A CA 1
ATOM 968 C C . GLU A 1 120 ? -7.184 -3.375 -3.393 1 98.62 120 GLU A C 1
ATOM 970 O O . GLU A 1 120 ? -7.59 -4.289 -4.113 1 98.62 120 GLU A O 1
ATOM 975 N N . GLN A 1 121 ? -7.07 -3.496 -2.041 1 98.75 121 GLN A N 1
ATOM 976 C CA . GLN A 1 121 ? -7.34 -4.762 -1.368 1 98.75 121 GLN A CA 1
ATOM 977 C C . GLN A 1 121 ? -8.836 -5.059 -1.33 1 98.75 121 GLN A C 1
ATOM 979 O O . GLN A 1 121 ? -9.25 -6.203 -1.51 1 98.75 121 GLN A O 1
ATOM 984 N N . PHE A 1 122 ? -9.641 -4.066 -1.089 1 98.75 122 PHE A N 1
ATOM 985 C CA . PHE A 1 122 ? -11.094 -4.16 -1.051 1 98.75 122 PHE A CA 1
ATOM 986 C C . PHE A 1 122 ? -11.633 -4.754 -2.346 1 98.75 122 PHE A C 1
ATOM 988 O O . PHE A 1 122 ? -12.406 -5.715 -2.32 1 98.75 122 PHE A O 1
ATOM 995 N N . LEU A 1 123 ? -11.18 -4.281 -3.471 1 98.25 123 LEU A N 1
ATOM 996 C CA . LEU A 1 123 ? -11.633 -4.738 -4.781 1 98.25 123 LEU A CA 1
ATOM 997 C C . LEU A 1 123 ? -11.25 -6.195 -5.012 1 98.25 123 LEU A C 1
ATOM 999 O O . LEU A 1 123 ? -12.023 -6.965 -5.582 1 98.25 123 LEU A O 1
ATOM 1003 N N . ARG A 1 124 ? -10.109 -6.578 -4.516 1 97.25 124 ARG A N 1
ATOM 1004 C CA . ARG A 1 124 ? -9.625 -7.945 -4.688 1 97.25 124 ARG A CA 1
ATOM 1005 C C . ARG A 1 124 ? -10.492 -8.938 -3.924 1 97.25 124 ARG A C 1
ATOM 1007 O O . ARG A 1 124 ? -10.547 -10.117 -4.273 1 97.25 124 ARG A O 1
ATOM 1014 N N . MET A 1 125 ? -11.18 -8.438 -2.922 1 97.38 125 MET A N 1
ATOM 1015 C CA . MET A 1 125 ? -11.945 -9.328 -2.047 1 97.38 125 MET A CA 1
ATOM 1016 C C . MET A 1 125 ? -13.391 -9.43 -2.51 1 97.38 125 MET A C 1
ATOM 1018 O O . MET A 1 125 ? -14.148 -10.273 -2.021 1 97.38 125 MET A O 1
ATOM 1022 N N . LEU A 1 126 ? -13.766 -8.664 -3.387 1 96.12 126 LEU A N 1
ATOM 1023 C CA . LEU A 1 126 ? -15.125 -8.648 -3.91 1 96.12 126 LEU A CA 1
ATOM 1024 C C . LEU A 1 126 ? -15.289 -9.672 -5.035 1 96.12 126 LEU A C 1
ATOM 1026 O O . LEU A 1 126 ? -14.312 -10 -5.719 1 96.12 126 LEU A O 1
ATOM 1030 N N . SER A 1 127 ? -16.531 -10.055 -5.234 1 94.88 127 SER A N 1
ATOM 1031 C CA . SER A 1 127 ? -16.859 -10.867 -6.402 1 94.88 127 SER A CA 1
ATOM 1032 C C . SER A 1 127 ? -16.609 -10.102 -7.695 1 94.88 127 SER A C 1
ATOM 1034 O O . SER A 1 127 ? -16.625 -8.867 -7.707 1 94.88 127 SER A O 1
ATOM 1036 N N . PRO A 1 128 ? -16.438 -10.773 -8.758 1 96.56 128 PRO A N 1
ATOM 1037 C CA . PRO A 1 128 ? -16.219 -10.102 -10.039 1 96.56 128 PRO A CA 1
ATOM 1038 C C . PRO A 1 128 ? -17.344 -9.133 -10.398 1 96.56 128 PRO A C 1
ATOM 1040 O O . PRO A 1 128 ? -17.094 -8.047 -10.922 1 96.56 128 PRO A O 1
ATOM 1043 N N . GLU A 1 129 ? -18.547 -9.492 -10.125 1 96.25 129 GLU A N 1
ATOM 1044 C CA . GLU A 1 129 ? -19.688 -8.641 -10.43 1 96.25 129 GLU A CA 1
ATOM 1045 C C . GLU A 1 129 ? -19.625 -7.34 -9.633 1 96.25 129 GLU A C 1
ATOM 1047 O O . GLU A 1 129 ? -19.922 -6.266 -10.164 1 96.25 129 GLU A O 1
ATOM 1052 N N . LEU A 1 130 ? -19.25 -7.441 -8.406 1 95.5 130 LEU A N 1
ATOM 1053 C CA . LEU A 1 130 ? -19.156 -6.27 -7.547 1 95.5 130 LEU A CA 1
ATOM 1054 C C . LEU A 1 130 ? -17.953 -5.406 -7.922 1 95.5 130 LEU A C 1
ATOM 1056 O O . LEU A 1 130 ? -18.016 -4.18 -7.828 1 95.5 130 LEU A O 1
ATOM 1060 N N . GLN A 1 131 ? -16.906 -6.02 -8.336 1 97 131 GLN A N 1
ATOM 1061 C CA . GLN A 1 131 ? -15.758 -5.266 -8.82 1 97 131 GLN A CA 1
ATOM 1062 C C . GLN A 1 131 ? -16.141 -4.379 -10 1 97 131 GLN A C 1
ATOM 1064 O O . GLN A 1 131 ? -15.812 -3.189 -10.023 1 97 131 GLN A O 1
ATOM 1069 N N . VAL A 1 132 ? -16.828 -4.973 -10.93 1 97 132 VAL A N 1
ATOM 1070 C CA . VAL A 1 132 ? -17.281 -4.238 -12.109 1 97 132 VAL A CA 1
ATOM 1071 C C . VAL A 1 132 ? -18.203 -3.1 -11.688 1 97 132 VAL A C 1
ATOM 1073 O O . VAL A 1 132 ? -18.062 -1.967 -12.148 1 97 132 VAL A O 1
ATOM 1076 N N . TRP A 1 133 ? -19.141 -3.348 -10.805 1 97.06 133 TRP A N 1
ATOM 1077 C CA . TRP A 1 133 ? -20.094 -2.361 -10.305 1 97.06 133 TRP A CA 1
ATOM 1078 C C . TRP A 1 133 ? -19.359 -1.179 -9.664 1 97.06 133 TRP A C 1
ATOM 1080 O O . TRP A 1 133 ? -19.672 -0.022 -9.969 1 97.06 133 TRP A O 1
ATOM 1090 N N . VAL A 1 134 ? -18.453 -1.452 -8.852 1 97.88 134 VAL A N 1
ATOM 1091 C CA . VAL A 1 134 ? -17.719 -0.409 -8.156 1 97.88 134 VAL A CA 1
ATOM 1092 C C . VAL A 1 134 ? -16.938 0.429 -9.164 1 97.88 134 VAL A C 1
ATOM 1094 O O . VAL A 1 134 ? -16.953 1.66 -9.109 1 97.88 134 VAL A O 1
ATOM 1097 N N . LYS A 1 135 ? -16.266 -0.227 -10.062 1 96.25 135 LYS A N 1
ATOM 1098 C CA . LYS A 1 135 ? -15.477 0.476 -11.062 1 96.25 135 LYS A CA 1
ATOM 1099 C C . LYS A 1 135 ? -16.359 1.373 -11.93 1 96.25 135 LYS A C 1
ATOM 1101 O O . LYS A 1 135 ? -15.977 2.502 -12.25 1 96.25 135 LYS A O 1
ATOM 1106 N N . GLU A 1 136 ? -17.5 0.918 -12.25 1 96.69 136 GLU A N 1
ATOM 1107 C CA . GLU A 1 136 ? -18.406 1.683 -13.086 1 96.69 136 GLU A CA 1
ATOM 1108 C C . GLU A 1 136 ? -18.922 2.92 -12.359 1 96.69 136 GLU A C 1
ATOM 1110 O O . GLU A 1 136 ? -19.172 3.955 -12.977 1 96.69 136 GLU A O 1
ATOM 1115 N N . HIS A 1 137 ? -19.078 2.9 -11.094 1 97.12 137 HIS A N 1
ATOM 1116 C C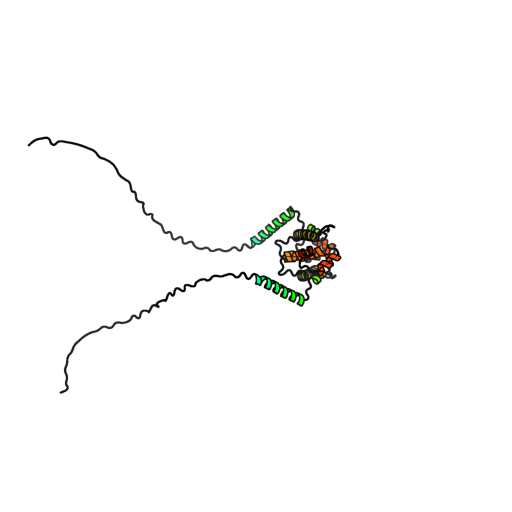A . HIS A 1 137 ? -19.625 4.008 -10.305 1 97.12 137 HIS A CA 1
ATOM 1117 C C . HIS A 1 137 ? -18.516 4.965 -9.883 1 97.12 137 HIS A C 1
ATOM 1119 O O . HIS A 1 137 ? -18.781 6.09 -9.461 1 97.12 137 HIS A O 1
ATOM 1125 N N . GLY A 1 138 ? -17.266 4.566 -9.836 1 94.12 138 GLY A N 1
ATOM 1126 C CA . GLY A 1 138 ? -16.094 5.434 -9.727 1 94.12 138 GLY A CA 1
ATOM 1127 C C . GLY A 1 138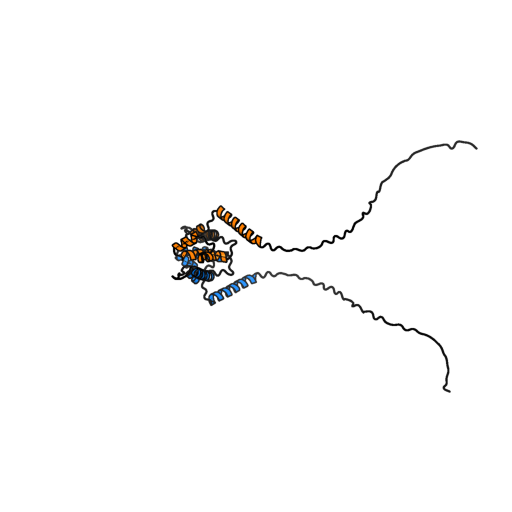 ? -15.992 6.129 -8.383 1 94.12 138 GLY A C 1
ATOM 1128 O O . GLY A 1 138 ? -15.836 7.348 -8.32 1 94.12 138 GLY A O 1
ATOM 1129 N N . PRO A 1 139 ? -16.109 5.359 -7.293 1 96.62 139 PRO A N 1
ATOM 1130 C CA . PRO A 1 139 ? -15.922 5.988 -5.98 1 96.62 139 PRO A CA 1
ATOM 1131 C C . PRO A 1 139 ? -14.531 6.594 -5.801 1 96.62 139 PRO A C 1
ATOM 1133 O O . PRO A 1 139 ? -13.547 6.039 -6.293 1 96.62 139 PRO A O 1
ATOM 1136 N N . LYS A 1 140 ? -14.383 7.652 -4.992 1 93.94 140 LYS A N 1
ATOM 1137 C CA . LYS A 1 140 ? -13.125 8.367 -4.801 1 93.94 140 LYS A CA 1
ATOM 1138 C C . LYS A 1 140 ? -12.32 7.762 -3.658 1 93.94 140 LYS A C 1
ATOM 1140 O O . LYS A 1 140 ? -11.172 8.148 -3.432 1 93.94 140 LYS A O 1
ATOM 1145 N N . SER A 1 141 ? -12.93 6.871 -2.885 1 97.44 141 SER A N 1
ATOM 1146 C CA . SER A 1 141 ? -12.273 6.211 -1.759 1 97.44 141 SER A CA 1
ATOM 1147 C C . SER A 1 141 ? -12.867 4.828 -1.506 1 97.44 141 SER A C 1
ATOM 1149 O O . SER A 1 141 ? -13.961 4.52 -1.982 1 97.44 141 SER A O 1
ATOM 1151 N N . ALA A 1 142 ? -12.18 4.047 -0.769 1 98.62 142 ALA A N 1
ATOM 1152 C CA . ALA A 1 142 ? -12.688 2.736 -0.369 1 98.62 142 ALA A CA 1
ATOM 1153 C C . ALA A 1 142 ? -13.906 2.873 0.538 1 98.62 142 ALA A C 1
ATOM 1155 O O . ALA A 1 142 ? -14.836 2.066 0.464 1 98.62 142 ALA A O 1
ATOM 1156 N N . ALA A 1 143 ? -13.859 3.877 1.386 1 98.56 143 ALA A N 1
ATOM 1157 C CA . ALA A 1 143 ? -14.992 4.141 2.262 1 98.56 143 ALA A CA 1
ATOM 1158 C C . ALA A 1 143 ? -16.266 4.41 1.452 1 98.56 143 ALA A C 1
ATOM 1160 O O . ALA A 1 143 ? -17.328 3.871 1.757 1 98.56 143 ALA A O 1
ATOM 1161 N N . GLU A 1 144 ? -16.109 5.227 0.421 1 98.31 144 GLU A N 1
ATOM 1162 C CA . GLU A 1 144 ? -17.25 5.52 -0.458 1 98.31 144 GLU A CA 1
ATOM 1163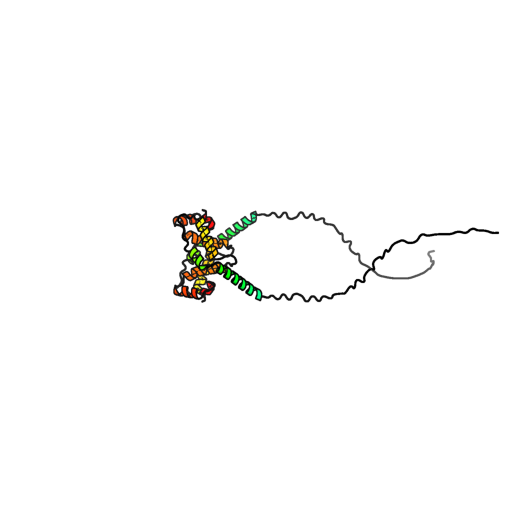 C C . GLU A 1 144 ? -17.688 4.277 -1.227 1 98.31 144 GLU A C 1
ATOM 1165 O O . GLU A 1 144 ? -18.875 4.012 -1.361 1 98.31 144 GLU A O 1
ATOM 1170 N N . ALA A 1 145 ? -16.766 3.506 -1.699 1 98.5 145 ALA A N 1
ATOM 1171 C CA . ALA A 1 145 ? -17.078 2.275 -2.426 1 98.5 145 ALA A CA 1
ATOM 1172 C C . ALA A 1 145 ? -17.906 1.324 -1.57 1 98.5 145 ALA A C 1
ATOM 1174 O O . ALA A 1 145 ? -18.828 0.685 -2.068 1 98.5 145 ALA A O 1
ATOM 1175 N N . ALA A 1 146 ? -17.578 1.29 -0.294 1 98.25 146 ALA A N 1
ATOM 1176 C CA . ALA A 1 146 ? -18.203 0.348 0.632 1 98.25 146 ALA A CA 1
ATOM 1177 C C . ALA A 1 146 ? -19.656 0.729 0.909 1 98.25 146 ALA A C 1
ATOM 1179 O O . ALA A 1 146 ? -20.422 -0.066 1.464 1 98.25 146 ALA A O 1
ATOM 1180 N N . THR A 1 147 ? -20.016 1.963 0.514 1 97.56 147 THR A N 1
ATOM 1181 C CA . THR A 1 147 ? -21.359 2.438 0.821 1 97.56 147 THR A CA 1
ATOM 1182 C C . THR A 1 147 ? -22.141 2.723 -0.46 1 97.56 147 THR A C 1
ATOM 1184 O O . THR A 1 147 ? -23.219 3.332 -0.419 1 97.56 147 THR A O 1
ATOM 1187 N N . LEU A 1 148 ? -21.672 2.385 -1.561 1 93.31 148 LEU A N 1
ATOM 1188 C CA . LEU A 1 148 ? -22.375 2.557 -2.826 1 93.31 148 LEU A CA 1
ATOM 1189 C C . LEU A 1 148 ? -23.703 1.786 -2.824 1 93.31 148 LEU A C 1
ATOM 1191 O O . LEU A 1 148 ? -23.781 0.688 -2.27 1 93.31 148 LEU A O 1
ATOM 1195 N N . MET B 1 1 ? -4.461 93.5 115.375 1 22.83 1 MET B N 1
ATOM 1196 C CA . MET B 1 1 ? -3.523 92.938 114.438 1 22.83 1 MET B CA 1
ATOM 1197 C C . MET B 1 1 ? -3.902 91.562 114.062 1 22.83 1 MET B C 1
ATOM 1199 O O . MET B 1 1 ? -3.229 90.875 113.25 1 22.83 1 MET B O 1
ATOM 1203 N N . ARG B 1 2 ? -4.602 90.625 114.812 1 21.14 2 ARG B N 1
ATOM 1204 C CA . ARG B 1 2 ? -4.145 89.25 115.062 1 21.14 2 ARG B CA 1
ATOM 1205 C C . ARG B 1 2 ? -4.496 88.375 113.875 1 21.14 2 ARG B C 1
ATOM 1207 O O . ARG B 1 2 ? -3.635 87.625 113.375 1 21.14 2 ARG B O 1
ATOM 1214 N N . GLY B 1 3 ? -5.586 87.562 113.938 1 22.69 3 GLY B N 1
ATOM 1215 C CA . GLY B 1 3 ? -5.52 86.125 114.062 1 22.69 3 GLY B CA 1
ATOM 1216 C C . GLY B 1 3 ? -5.48 85.438 112.688 1 22.69 3 GLY B C 1
ATOM 1217 O O . GLY B 1 3 ? -5.555 86.062 111.625 1 22.69 3 GLY B O 1
ATOM 1218 N N . GLY B 1 4 ? -6.316 84.438 112.375 1 22.94 4 GLY B N 1
ATOM 1219 C CA . GLY B 1 4 ? -6.18 83 112.25 1 22.94 4 GLY B CA 1
ATOM 1220 C C . GLY B 1 4 ? -6.336 82.562 110.812 1 22.94 4 GLY B C 1
ATOM 1221 O O . GLY B 1 4 ? -6.59 81.375 110.5 1 22.94 4 GLY B O 1
ATOM 1222 N N . ARG B 1 5 ? -6.004 83.312 109.75 1 30.42 5 ARG B N 1
ATOM 1223 C CA . ARG B 1 5 ? -6.582 82.812 108.5 1 30.42 5 ARG B CA 1
ATOM 1224 C C . ARG B 1 5 ? -5.844 81.5 108.062 1 30.42 5 ARG B C 1
ATOM 1226 O O . ARG B 1 5 ? -4.711 81.625 107.562 1 30.42 5 ARG B O 1
ATOM 1233 N N . VAL B 1 6 ? -6.082 80.375 108.625 1 25.08 6 VAL B N 1
ATOM 1234 C CA . VAL B 1 6 ? -5.441 79.062 108.562 1 25.08 6 VAL B CA 1
ATOM 1235 C C . VAL B 1 6 ? -5.41 78.562 107.125 1 25.08 6 VAL B C 1
ATOM 1237 O O . VAL B 1 6 ? -4.352 78.188 106.625 1 25.08 6 VAL B O 1
ATOM 1240 N N . THR B 1 7 ? -6.391 77.75 106.625 1 23.58 7 THR B N 1
ATOM 1241 C CA . THR B 1 7 ? -6.188 76.312 106.438 1 23.58 7 THR B CA 1
ATOM 1242 C C . THR B 1 7 ? -5.668 75.938 105.062 1 23.58 7 THR B C 1
ATOM 1244 O O . THR B 1 7 ? -5.758 76.812 104.125 1 23.58 7 THR B O 1
ATOM 1247 N N . ARG B 1 8 ? -6.039 74.688 104.438 1 19.5 8 ARG B N 1
ATOM 1248 C CA . ARG B 1 8 ? -5.496 73.375 104.188 1 19.5 8 ARG B CA 1
ATOM 1249 C C . ARG B 1 8 ? -5.219 73.125 102.688 1 19.5 8 ARG B C 1
ATOM 1251 O O . ARG B 1 8 ? -4.082 72.875 102.312 1 19.5 8 ARG B O 1
ATOM 1258 N N . GLY B 1 9 ? -6.023 72.312 102 1 20.56 9 GLY B N 1
ATOM 1259 C CA . GLY B 1 9 ? -5.695 70.938 101.688 1 20.56 9 GLY B CA 1
ATOM 1260 C C . GLY B 1 9 ? -5.172 70.75 100.25 1 20.56 9 GLY B C 1
ATOM 1261 O O . GLY B 1 9 ? -4.25 71.438 99.875 1 20.56 9 GLY B O 1
ATOM 1262 N N . GLY B 1 10 ? -5.906 69.938 99.312 1 20.41 10 GLY B N 1
ATOM 1263 C CA . GLY B 1 10 ? -5.68 68.625 98.875 1 20.41 10 GLY B CA 1
ATOM 1264 C C . GLY B 1 10 ? -5.051 68.562 97.5 1 20.41 10 GLY B C 1
ATOM 1265 O O . GLY B 1 10 ? -4.836 69.562 96.875 1 20.41 10 GLY B O 1
ATOM 1266 N N . GLN B 1 11 ? -5.641 67.75 96.375 1 20.3 11 GLN B N 1
ATOM 1267 C CA . GLN B 1 11 ? -5.348 66.438 95.875 1 20.3 11 GLN B CA 1
ATOM 1268 C C . GLN B 1 11 ? -4.711 66.5 94.5 1 20.3 11 GLN B C 1
ATOM 1270 O O . GLN B 1 11 ? -3.701 65.875 94.188 1 20.3 11 GLN B O 1
ATOM 1275 N N . THR B 1 12 ? -5.414 66.812 93.25 1 22.39 12 THR B N 1
ATOM 1276 C CA . THR B 1 12 ? -5.656 65.812 92.312 1 22.39 12 THR B CA 1
ATOM 1277 C C . THR B 1 12 ? -4.512 65.688 91.312 1 22.39 12 THR B C 1
ATOM 1279 O O . THR B 1 12 ? -3.986 66.75 90.875 1 22.39 12 THR B O 1
ATOM 1282 N N . GLY B 1 13 ? -3.844 64.5 90.938 1 21.75 13 GLY B N 1
ATOM 1283 C CA . GLY B 1 13 ? -2.781 63.656 90.375 1 21.75 13 GLY B CA 1
ATOM 1284 C C . GLY B 1 13 ? -2.607 63.844 88.875 1 21.75 13 GLY B C 1
ATOM 1285 O O . GLY B 1 13 ? -1.69 64.5 88.438 1 21.75 13 GLY B O 1
ATOM 1286 N N . ASN B 1 14 ? -2.926 62.75 87.875 1 23.62 14 ASN B N 1
ATOM 1287 C CA . ASN B 1 14 ? -2.107 61.719 87.25 1 23.62 14 ASN B CA 1
ATOM 1288 C C . ASN B 1 14 ? -1.936 62.031 85.75 1 23.62 14 ASN B C 1
ATOM 1290 O O . ASN B 1 14 ? -0.897 61.719 85.188 1 23.62 14 ASN B O 1
ATOM 1294 N N . LYS B 1 15 ? -2.914 62.219 84.75 1 21.58 15 LYS B N 1
ATOM 1295 C CA . LYS B 1 15 ? -3.029 61.219 83.688 1 21.58 15 LYS B CA 1
ATOM 1296 C C . LYS B 1 15 ? -1.97 61.438 82.625 1 21.58 15 LYS B C 1
ATOM 1298 O O . LYS B 1 15 ? -1.265 60.5 82.25 1 21.58 15 LYS B O 1
ATOM 1303 N N . LYS B 1 16 ? -2.221 62.031 81.375 1 23.97 16 LYS B N 1
ATOM 1304 C CA . LYS B 1 16 ? -2.371 61.281 80.125 1 23.97 16 LYS B CA 1
ATOM 1305 C C . LYS B 1 16 ? -1.043 61.188 79.375 1 23.97 16 LYS B C 1
ATOM 1307 O O . LYS B 1 16 ? -0.139 62 79.625 1 23.97 16 LYS B O 1
ATOM 1312 N N . THR B 1 17 ? -1.029 60.75 77.938 1 24.94 17 THR B N 1
ATOM 1313 C CA . THR B 1 17 ? -0.715 59.719 76.938 1 24.94 17 THR B CA 1
ATOM 1314 C C . THR B 1 17 ? 0.491 60.125 76.125 1 24.94 17 THR B C 1
ATOM 1316 O O . THR B 1 17 ? 0.82 61.281 76 1 24.94 17 THR B O 1
ATOM 1319 N N . GLU B 1 18 ? 1.187 59.094 75.25 1 23.17 18 GLU B N 1
ATOM 1320 C CA . GLU B 1 18 ? 2.332 58.344 74.75 1 23.17 18 GLU B CA 1
ATOM 1321 C C . GLU B 1 18 ? 2.705 58.812 73.312 1 23.17 18 GLU B C 1
ATOM 1323 O O . GLU B 1 18 ? 3.705 58.344 72.75 1 23.17 18 GLU B O 1
ATOM 1328 N N . SER B 1 19 ? 2.285 59.75 72.438 1 25.78 19 SER B N 1
ATOM 1329 C CA . SER B 1 19 ? 2.303 59.406 71 1 25.78 19 SER B CA 1
ATOM 1330 C C . SER B 1 19 ? 3.715 59.5 70.438 1 25.78 19 SER B C 1
ATOM 1332 O O . SER B 1 19 ? 4.34 60.562 70.438 1 25.78 19 SER B O 1
ATOM 1334 N N . THR B 1 20 ? 4.547 58.312 70.188 1 26.31 20 THR B N 1
ATOM 1335 C CA . THR B 1 20 ? 5.898 57.938 69.812 1 26.31 20 THR B CA 1
ATOM 1336 C C . THR B 1 20 ? 6.102 58.125 68.312 1 26.31 20 THR B C 1
ATOM 1338 O O . THR B 1 20 ? 5.707 57.281 67.5 1 26.31 20 THR B O 1
ATOM 1341 N N . HIS B 1 21 ? 5.781 59.156 67.5 1 27.62 21 HIS B N 1
ATOM 1342 C CA . HIS B 1 21 ? 5.848 59.031 66.062 1 27.62 21 HIS B CA 1
ATOM 1343 C C . HIS B 1 21 ? 7.258 58.688 65.625 1 27.62 21 HIS B C 1
ATOM 1345 O O . HIS B 1 21 ? 8.242 59.125 66.188 1 27.62 21 HIS B O 1
ATOM 1351 N N . ILE B 1 22 ? 7.461 57.781 64.438 1 26.66 22 ILE B N 1
ATOM 1352 C CA . ILE B 1 22 ? 8.211 56.781 63.688 1 26.66 22 ILE B CA 1
ATOM 1353 C C . ILE B 1 22 ? 9.281 57.5 62.844 1 26.66 22 ILE B C 1
ATOM 1355 O O . ILE B 1 22 ? 9 58.469 62.156 1 26.66 22 ILE B O 1
ATOM 1359 N N . GLU B 1 23 ? 10.633 57.062 62.969 1 26.34 23 GLU B N 1
ATOM 1360 C CA . GLU B 1 23 ? 11.992 57.375 62.562 1 26.34 23 GLU B CA 1
ATOM 1361 C C . GLU B 1 23 ? 12.203 57 61.094 1 26.34 23 GLU B C 1
ATOM 1363 O O . GLU B 1 23 ? 11.883 55.875 60.656 1 26.34 23 GLU B O 1
ATOM 1368 N N . ARG B 1 24 ? 12.141 57.875 60.094 1 27.02 24 ARG B N 1
ATOM 1369 C CA . ARG B 1 24 ? 12.312 57.875 58.656 1 27.02 24 ARG B CA 1
ATOM 1370 C C . ARG B 1 24 ? 13.664 57.281 58.25 1 27.02 24 ARG B C 1
ATOM 1372 O O . ARG B 1 24 ? 14.711 57.812 58.625 1 27.02 24 ARG B O 1
ATOM 1379 N N . GLY B 1 25 ? 13.859 55.875 57.969 1 23.23 25 GLY B N 1
ATOM 1380 C CA . GLY B 1 25 ? 14.969 55 57.625 1 23.23 25 GLY B CA 1
ATOM 1381 C C . GLY B 1 25 ? 15.695 55.438 56.375 1 23.23 25 GLY B C 1
ATOM 1382 O O . GLY B 1 25 ? 15.141 56.219 55.562 1 23.23 25 GLY B O 1
ATOM 1383 N N . HIS B 1 26 ? 17.109 55.188 56.156 1 29.47 26 HIS B N 1
ATOM 1384 C CA . HIS B 1 26 ? 18.359 55.438 55.469 1 29.47 26 HIS B CA 1
ATOM 1385 C C . HIS B 1 26 ? 18.391 54.656 54.125 1 29.47 26 HIS B C 1
ATOM 1387 O O . HIS B 1 26 ? 18.469 53.438 54.125 1 29.47 26 HIS B O 1
ATOM 1393 N N . ARG B 1 27 ? 17.578 54.781 53.156 1 26.64 27 ARG B N 1
ATOM 1394 C CA . ARG B 1 27 ? 17.594 53.938 51.938 1 26.64 27 ARG B CA 1
ATOM 1395 C C . ARG B 1 27 ? 18.906 54.062 51.188 1 26.64 27 ARG B C 1
ATOM 1397 O O . ARG B 1 27 ? 19.297 55.156 50.812 1 26.64 27 ARG B O 1
ATOM 1404 N N . VAL B 1 28 ? 19.953 53.125 51.312 1 28.98 28 VAL B N 1
ATOM 1405 C CA . VAL B 1 28 ? 21.281 52.875 50.75 1 28.98 28 VAL B CA 1
ATOM 1406 C C . VAL B 1 28 ? 21.141 52.5 49.281 1 28.98 28 VAL B C 1
ATOM 1408 O O . VAL B 1 28 ? 20.438 51.531 48.938 1 28.98 28 VAL B O 1
ATOM 1411 N N . GLU B 1 29 ? 21.172 53.312 48.312 1 28.55 29 GLU B N 1
ATOM 1412 C CA . GLU B 1 29 ? 21.078 53.188 46.844 1 28.55 29 GLU B CA 1
ATOM 1413 C C . GLU B 1 29 ? 22.25 52.406 46.281 1 28.55 29 GLU B C 1
ATOM 1415 O O . GLU B 1 29 ? 23.375 52.906 46.25 1 28.55 29 GLU B O 1
ATOM 1420 N N . GLY B 1 30 ? 22.625 51.094 46.594 1 26.83 30 GLY B N 1
ATOM 1421 C CA . GLY B 1 30 ? 23.781 50.406 46.031 1 26.83 30 GLY B CA 1
ATOM 1422 C C . GLY B 1 30 ? 23.625 50.062 44.562 1 26.83 30 GLY B C 1
ATOM 1423 O O . GLY B 1 30 ? 22.531 49.719 44.125 1 26.83 30 GLY B O 1
ATOM 1424 N N . GLU B 1 31 ? 24.453 50.625 43.594 1 29.53 31 GLU B N 1
ATOM 1425 C CA . GLU B 1 31 ? 24.641 50.594 42.125 1 29.53 31 GLU B CA 1
ATOM 1426 C C . GLU B 1 31 ? 25.047 49.188 41.656 1 29.53 31 GLU B C 1
ATOM 1428 O O . GLU B 1 31 ? 26.125 48.719 42.031 1 29.53 31 GLU B O 1
ATOM 1433 N N . VAL B 1 32 ? 24.234 48.094 41.625 1 28.3 32 VAL B N 1
ATOM 1434 C CA . VAL B 1 32 ? 24.594 46.75 41.188 1 28.3 32 VAL B CA 1
ATOM 1435 C C . VAL B 1 32 ? 24.891 46.781 39.688 1 28.3 32 VAL B C 1
ATOM 1437 O O . VAL B 1 32 ? 24.047 47.188 38.875 1 28.3 32 VAL B O 1
ATOM 1440 N N . ALA B 1 33 ? 26.141 46.906 39.188 1 31.44 33 ALA B N 1
ATOM 1441 C CA . ALA B 1 33 ? 26.734 46.781 37.875 1 31.44 33 ALA B CA 1
ATOM 1442 C C . ALA B 1 33 ? 26.516 45.375 37.312 1 31.44 33 ALA B C 1
ATOM 1444 O O . ALA B 1 33 ? 27.156 44.438 37.719 1 31.44 33 ALA B O 1
ATOM 1445 N N . MET B 1 34 ? 25.391 44.75 37.125 1 26.91 34 MET B N 1
ATOM 1446 C CA . MET B 1 34 ? 25.281 43.375 36.625 1 26.91 34 MET B CA 1
ATOM 1447 C C . MET B 1 34 ? 25.781 43.281 35.188 1 26.91 34 MET B C 1
ATOM 1449 O O . MET B 1 34 ? 25.344 44.031 34.344 1 26.91 34 MET B O 1
ATOM 1453 N N . GLU B 1 35 ? 27.094 42.875 34.938 1 35.38 35 GLU B N 1
ATOM 1454 C CA . GLU B 1 35 ? 27.719 42.438 33.688 1 35.38 35 GLU B CA 1
ATOM 1455 C C . GLU B 1 35 ? 26.906 41.344 33 1 35.38 35 GLU B C 1
ATOM 1457 O O . GLU B 1 35 ? 26.484 40.375 33.625 1 35.38 35 GLU B O 1
ATOM 1462 N N . GLY B 1 36 ? 26.141 41.531 31.859 1 29.75 36 GLY B N 1
ATOM 1463 C CA . GLY B 1 36 ? 25.312 40.75 30.953 1 29.75 36 GLY B CA 1
ATOM 1464 C C . GLY B 1 36 ? 26.078 39.625 30.266 1 29.75 36 GLY B C 1
ATOM 1465 O O . GLY B 1 36 ? 26.844 39.875 29.344 1 29.75 36 GLY B O 1
ATOM 1466 N N . GLU B 1 37 ? 26.828 38.656 30.859 1 41.91 37 GLU B N 1
ATOM 1467 C CA . GLU B 1 37 ? 27.375 37.531 30.109 1 41.91 37 GLU B CA 1
ATOM 1468 C C . GLU B 1 37 ? 26.297 36.844 29.281 1 41.91 37 GLU B C 1
ATOM 1470 O O . GLU B 1 37 ? 25.344 36.281 29.844 1 41.91 37 GLU B O 1
ATOM 1475 N N . ALA B 1 38 ? 25.781 37.281 28.188 1 40.84 38 ALA B N 1
ATOM 1476 C CA . ALA B 1 38 ? 24.781 36.719 27.297 1 40.84 38 ALA B CA 1
ATOM 1477 C C . ALA B 1 38 ? 25.047 35.25 27.016 1 40.84 38 ALA B C 1
ATOM 1479 O O . ALA B 1 38 ? 26.188 34.781 27.156 1 40.84 38 ALA B O 1
ATOM 1480 N N . LEU B 1 39 ? 24 34.469 26.359 1 34.88 39 LEU B N 1
ATOM 1481 C CA . LEU B 1 39 ? 23.344 33.188 26.031 1 34.88 39 LEU B CA 1
ATOM 1482 C C . LEU B 1 39 ? 24.172 32.406 25.016 1 34.88 39 LEU B C 1
ATOM 1484 O O . LEU B 1 39 ? 24.219 32.781 23.844 1 34.88 39 LEU B O 1
ATOM 1488 N N . LYS B 1 40 ? 25.375 32.094 25.25 1 40.38 40 LYS B N 1
ATOM 1489 C CA . LYS B 1 40 ? 25.844 31.047 24.344 1 40.38 40 LYS B CA 1
ATOM 1490 C C . LYS B 1 40 ? 24.828 29.922 24.219 1 40.38 40 LYS B C 1
ATOM 1492 O O . LYS B 1 40 ? 24.547 29.219 25.188 1 40.38 40 LYS B O 1
ATOM 1497 N N . GLY B 1 41 ? 23.812 29.969 23.375 1 41.78 41 GLY B N 1
ATOM 1498 C CA . GLY B 1 41 ? 22.953 28.875 22.938 1 41.78 41 GLY B CA 1
ATOM 1499 C C . GLY B 1 41 ? 23.719 27.641 22.516 1 41.78 41 GLY B C 1
ATOM 1500 O O . GLY B 1 41 ? 24.469 27.672 21.531 1 41.78 41 GLY B O 1
ATOM 1501 N N . ALA B 1 42 ? 24.25 26.828 23.406 1 44.97 42 ALA B N 1
ATOM 1502 C CA . ALA B 1 42 ? 24.688 25.469 23.094 1 44.97 42 ALA B CA 1
ATOM 1503 C C . ALA B 1 42 ? 23.656 24.734 22.234 1 44.97 42 ALA B C 1
ATOM 1505 O O . ALA B 1 42 ? 22.531 24.5 22.688 1 44.97 42 ALA B O 1
ATOM 1506 N N . SER B 1 43 ? 23.641 24.875 20.953 1 46.69 43 SER B N 1
ATOM 1507 C CA . SER B 1 43 ? 22.969 23.953 20.047 1 46.69 43 SER B CA 1
ATOM 1508 C C . SER B 1 43 ? 23.266 22.5 20.391 1 46.69 43 SER B C 1
ATOM 1510 O O . SER B 1 43 ? 24.359 22 20.125 1 46.69 43 SER B O 1
ATOM 1512 N N . GLY B 1 44 ? 23.031 21.938 21.531 1 44.56 44 GLY B N 1
ATOM 1513 C CA . GLY B 1 44 ? 23.094 20.516 21.828 1 44.56 44 GLY B CA 1
ATOM 1514 C C . GLY B 1 44 ? 22.438 19.656 20.766 1 44.56 44 GLY B C 1
ATOM 1515 O O . GLY B 1 44 ? 21.219 19.516 20.734 1 44.56 44 GLY B O 1
ATOM 1516 N N . GLY B 1 45 ? 22.859 19.531 19.531 1 50.28 45 GLY B N 1
ATOM 1517 C CA . GLY B 1 45 ? 22.562 18.531 18.516 1 50.28 45 GLY B CA 1
ATOM 1518 C C . GLY B 1 45 ? 22.5 17.109 19.062 1 50.28 45 GLY B C 1
ATOM 1519 O O . GLY B 1 45 ? 22.094 16.188 18.375 1 50.28 45 GLY B O 1
ATOM 1520 N N . GLU B 1 46 ? 23.062 16.797 20.234 1 54.78 46 GLU B N 1
ATOM 1521 C CA . GLU B 1 46 ? 23.078 15.422 20.719 1 54.78 46 GLU B CA 1
ATOM 1522 C C . GLU B 1 46 ? 21.703 15 21.234 1 54.78 46 GLU B C 1
ATOM 1524 O O . GLU B 1 46 ? 21.406 13.805 21.328 1 54.78 46 GLU B O 1
ATOM 1529 N N . ASP B 1 47 ? 20.797 15.883 21.5 1 56.75 47 ASP B N 1
ATOM 1530 C CA . ASP B 1 47 ? 19.562 15.539 22.172 1 56.75 47 ASP B CA 1
ATOM 1531 C C . ASP B 1 47 ? 18.531 14.984 21.188 1 56.75 47 ASP B C 1
ATOM 1533 O O . ASP B 1 47 ? 17.609 14.266 21.578 1 56.75 47 ASP B O 1
ATOM 1537 N N . GLU B 1 48 ? 18.75 15.305 19.953 1 58.84 48 GLU B N 1
ATOM 1538 C CA . GLU B 1 48 ? 17.75 14.836 19 1 58.84 48 GLU B CA 1
ATOM 1539 C C . GLU B 1 48 ? 17.875 13.336 18.75 1 58.84 48 GLU B C 1
ATOM 1541 O O . GLU B 1 48 ? 16.875 12.633 18.672 1 58.84 48 GLU B O 1
ATOM 1546 N N . GLU B 1 49 ? 19.109 12.852 18.75 1 61.19 49 GLU B N 1
ATOM 1547 C CA . GLU B 1 49 ? 19.344 11.422 18.562 1 61.19 49 GLU B CA 1
ATOM 1548 C C . GLU B 1 49 ? 18.844 10.625 19.766 1 61.19 49 GLU B C 1
ATOM 1550 O O . GLU B 1 49 ? 18.266 9.555 19.609 1 61.19 49 GLU B O 1
ATOM 1555 N N . ASP B 1 50 ? 18.969 11.211 20.922 1 63.41 50 ASP B N 1
ATOM 1556 C CA . ASP B 1 50 ? 18.531 10.547 22.141 1 63.41 50 ASP B CA 1
ATOM 1557 C C . ASP B 1 50 ? 17 10.484 22.203 1 63.41 50 ASP B C 1
ATOM 1559 O O . ASP B 1 50 ? 16.438 9.492 22.656 1 63.41 50 ASP B O 1
ATOM 1563 N N . ASP B 1 51 ? 16.391 11.492 21.672 1 67.19 51 ASP B N 1
ATOM 1564 C CA . ASP B 1 51 ? 14.93 11.547 21.688 1 67.19 51 ASP B CA 1
ATOM 1565 C C . ASP B 1 51 ? 14.336 10.57 20.688 1 67.19 51 ASP B C 1
ATOM 1567 O O . ASP B 1 51 ? 13.336 9.898 20.969 1 67.19 51 ASP B O 1
ATOM 1571 N N . VAL B 1 52 ? 15.062 10.469 19.547 1 63.78 52 VAL B N 1
ATOM 1572 C CA . VAL B 1 52 ? 14.617 9.508 18.531 1 63.78 52 VAL B CA 1
ATOM 1573 C C . VAL B 1 52 ? 14.82 8.086 19.047 1 63.78 52 VAL B C 1
ATOM 1575 O O . VAL B 1 52 ? 13.938 7.238 18.906 1 63.78 52 VAL B O 1
ATOM 1578 N N . HIS B 1 53 ? 15.898 7.832 19.734 1 68.69 53 HIS B N 1
ATOM 1579 C CA . HIS B 1 53 ? 16.203 6.52 20.297 1 68.69 53 HIS B CA 1
ATOM 1580 C C . HIS B 1 53 ? 15.203 6.148 21.391 1 68.69 53 HIS B C 1
ATOM 1582 O O . HIS B 1 53 ? 14.75 5 21.469 1 68.69 53 HIS B O 1
ATOM 1588 N N . GLU B 1 54 ? 14.859 7.168 22.141 1 69.44 54 GLU B N 1
ATOM 1589 C CA . GLU B 1 54 ? 13.883 6.914 23.203 1 69.44 54 GLU B CA 1
ATOM 1590 C C . GLU B 1 54 ? 12.492 6.664 22.625 1 69.44 54 GLU B C 1
ATOM 1592 O O . GLU B 1 54 ? 11.766 5.793 23.094 1 69.44 54 GLU B O 1
ATOM 1597 N N . TYR B 1 55 ? 12.195 7.383 21.641 1 70.25 55 TYR B N 1
ATOM 1598 C CA . TYR B 1 55 ? 10.906 7.199 20.969 1 70.25 55 TYR B CA 1
ATOM 1599 C C . TYR B 1 55 ? 10.82 5.82 20.328 1 70.25 55 TYR B C 1
ATOM 1601 O O . TYR B 1 55 ? 9.805 5.133 20.453 1 70.25 55 TYR B O 1
ATOM 1609 N N . GLU B 1 56 ? 11.859 5.469 19.766 1 71.06 56 GLU B N 1
ATOM 1610 C CA . GLU B 1 56 ? 11.898 4.156 19.141 1 71.06 56 GLU B CA 1
ATOM 1611 C C . GLU B 1 56 ? 11.781 3.041 20.172 1 71.06 56 GLU B C 1
ATOM 1613 O O . GLU B 1 56 ? 11.125 2.023 19.938 1 71.06 56 GLU B O 1
ATOM 1618 N N . LYS B 1 57 ? 12.383 3.287 21.203 1 70.25 57 LYS B N 1
ATOM 1619 C CA . LYS B 1 57 ? 12.328 2.301 22.281 1 70.25 57 LYS B CA 1
ATOM 1620 C C . LYS B 1 57 ? 10.922 2.193 22.859 1 70.25 57 LYS B C 1
ATOM 1622 O O . LYS B 1 57 ? 10.414 1.09 23.062 1 70.25 57 LYS B O 1
ATOM 1627 N N . VAL B 1 58 ? 10.352 3.275 23.109 1 68.81 58 VAL B N 1
ATOM 1628 C CA . VAL B 1 58 ? 8.992 3.299 23.641 1 68.81 58 VAL B CA 1
ATOM 1629 C C . VAL B 1 58 ? 8.031 2.695 22.625 1 68.81 58 VAL B C 1
ATOM 1631 O O . VAL B 1 58 ? 7.176 1.879 22.969 1 68.81 58 VAL B O 1
ATOM 1634 N N . LYS B 1 59 ? 8.32 3.045 21.422 1 68 59 LYS B N 1
ATOM 1635 C CA . LYS B 1 59 ? 7.477 2.521 20.344 1 68 59 LYS B CA 1
ATOM 1636 C C . LYS B 1 59 ? 7.613 1.007 20.234 1 68 59 LYS B C 1
ATOM 1638 O O . LYS B 1 59 ? 6.609 0.29 20.203 1 68 59 LYS B O 1
ATOM 1643 N N . THR B 1 60 ? 8.773 0.598 20.266 1 68.31 60 THR B N 1
ATOM 1644 C CA . THR B 1 60 ? 9.039 -0.833 20.172 1 68.31 60 THR B CA 1
ATOM 1645 C C . THR B 1 60 ? 8.453 -1.572 21.375 1 68.31 60 THR B C 1
ATOM 1647 O O . THR B 1 60 ? 7.898 -2.664 21.219 1 68.31 60 THR B O 1
ATOM 1650 N N . ALA B 1 61 ? 8.555 -0.972 22.484 1 69.19 61 ALA B N 1
ATOM 1651 C CA . ALA B 1 61 ? 8.039 -1.584 23.703 1 69.19 61 ALA B CA 1
ATOM 1652 C C . ALA B 1 61 ? 6.52 -1.719 23.656 1 69.19 61 ALA B C 1
ATOM 1654 O O . ALA B 1 61 ? 5.965 -2.744 24.062 1 69.19 61 ALA B O 1
ATOM 1655 N N . ILE B 1 62 ? 5.922 -0.728 23.172 1 67.12 62 ILE B N 1
ATOM 1656 C CA . ILE B 1 62 ? 4.469 -0.721 23.078 1 67.12 62 ILE B CA 1
ATOM 1657 C C . ILE B 1 62 ? 4.016 -1.767 22.062 1 67.12 62 ILE B C 1
ATOM 1659 O O . ILE B 1 62 ? 3.086 -2.535 22.312 1 67.12 62 ILE B O 1
ATOM 1663 N N . LEU B 1 63 ? 4.758 -1.74 21 1 65.75 63 LEU B N 1
ATOM 1664 C CA . LEU B 1 63 ? 4.41 -2.719 19.984 1 65.75 63 LEU B CA 1
ATOM 1665 C C . LEU B 1 63 ? 4.602 -4.141 20.5 1 65.75 63 LEU B C 1
ATOM 1667 O O . LEU B 1 63 ? 3.777 -5.02 20.234 1 65.75 63 LEU B O 1
ATOM 1671 N N . LYS B 1 64 ? 5.68 -4.297 21.203 1 64.56 64 LYS B N 1
ATOM 1672 C CA . LYS B 1 64 ? 5.965 -5.598 21.797 1 64.56 64 LYS B CA 1
ATOM 1673 C C . LYS B 1 64 ? 4.938 -5.953 22.859 1 64.56 64 LYS B C 1
ATOM 1675 O O . LYS B 1 64 ? 4.465 -7.09 22.938 1 64.56 64 LYS B O 1
ATOM 1680 N N . LYS B 1 65 ? 4.719 -4.977 23.609 1 62.19 65 LYS B N 1
ATOM 1681 C CA . LYS B 1 65 ? 3.746 -5.188 24.688 1 62.19 65 LYS B CA 1
ATOM 1682 C C . LYS B 1 65 ? 2.393 -5.609 24.125 1 62.19 65 LYS B C 1
ATOM 1684 O O . LYS B 1 65 ? 1.716 -6.469 24.688 1 62.19 65 LYS B O 1
ATOM 1689 N N . TYR B 1 66 ? 2.133 -5.094 23.031 1 66 66 TYR B N 1
ATOM 1690 C CA . TYR B 1 66 ? 0.818 -5.352 22.453 1 66 66 TYR B CA 1
ATOM 1691 C C . TYR B 1 66 ? 0.904 -6.398 21.359 1 66 66 TYR B C 1
ATOM 1693 O O . TYR B 1 66 ? -0.086 -6.672 20.672 1 66 66 TYR B O 1
ATOM 1701 N N . ASP B 1 67 ? 2.15 -7.008 21.266 1 65.12 67 ASP B N 1
ATOM 1702 C CA . ASP B 1 67 ? 2.408 -8.086 20.312 1 65.12 67 ASP B CA 1
ATOM 1703 C C . ASP B 1 67 ? 2.027 -7.68 18.891 1 65.12 67 ASP B C 1
ATOM 1705 O O . ASP B 1 67 ? 1.339 -8.422 18.188 1 65.12 67 ASP B O 1
ATOM 1709 N N . ILE B 1 68 ? 2.346 -6.469 18.719 1 72.44 68 ILE B N 1
ATOM 1710 C CA . ILE B 1 68 ? 2.037 -6.012 17.359 1 72.44 68 ILE B CA 1
ATOM 1711 C C . ILE B 1 68 ? 3.158 -6.422 16.406 1 72.44 68 ILE B C 1
ATOM 1713 O O . ILE B 1 68 ? 4.281 -5.926 16.516 1 72.44 68 ILE B O 1
ATOM 1717 N N . ASN B 1 69 ? 2.939 -7.418 15.672 1 89.56 69 ASN B N 1
ATOM 1718 C CA . ASN B 1 69 ? 3.811 -7.785 14.555 1 89.56 69 ASN B CA 1
ATOM 1719 C C . ASN B 1 69 ? 3.238 -7.32 13.219 1 89.56 69 ASN B C 1
ATOM 1721 O O . ASN B 1 69 ? 2.328 -7.953 12.68 1 89.56 69 ASN B O 1
ATOM 1725 N N . PRO B 1 70 ? 3.756 -6.227 12.797 1 94.31 70 PRO B N 1
ATOM 1726 C CA . PRO B 1 70 ? 3.207 -5.66 11.562 1 94.31 70 PRO B CA 1
ATOM 1727 C C . PRO B 1 70 ? 3.098 -6.691 10.438 1 94.31 70 PRO B C 1
ATOM 1729 O O . PRO B 1 70 ? 2.164 -6.637 9.633 1 94.31 70 PRO B O 1
ATOM 1732 N N . GLU B 1 71 ? 4.035 -7.594 10.453 1 94.31 71 GLU B N 1
ATOM 1733 C CA . GLU B 1 71 ? 4.02 -8.602 9.398 1 94.31 71 GLU B CA 1
ATOM 1734 C C . GLU B 1 71 ? 2.785 -9.5 9.508 1 94.31 71 GLU B C 1
ATOM 1736 O O . GLU B 1 71 ? 2.211 -9.898 8.5 1 94.31 71 GLU B O 1
ATOM 1741 N N . THR B 1 72 ? 2.404 -9.828 10.68 1 95.69 72 THR B N 1
ATOM 1742 C CA . THR B 1 72 ? 1.196 -10.617 10.883 1 9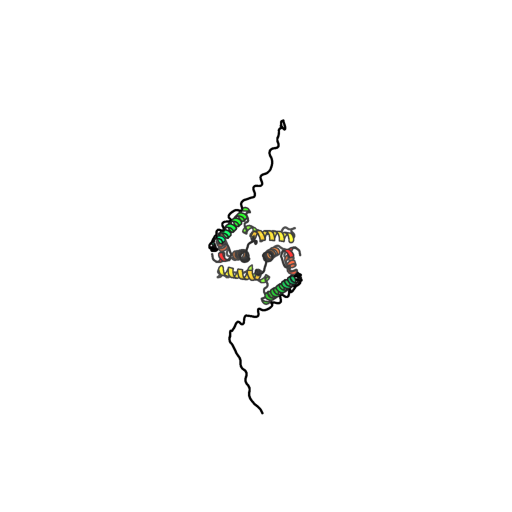5.69 72 THR B CA 1
ATOM 1743 C C . THR B 1 72 ? -0.03 -9.875 10.367 1 95.69 72 THR B C 1
ATOM 1745 O O . THR B 1 72 ? -0.887 -10.461 9.703 1 95.69 72 THR B O 1
ATOM 1748 N N . TYR B 1 73 ? -0.111 -8.648 10.609 1 96.62 73 TYR B N 1
ATOM 1749 C CA . TYR B 1 73 ? -1.25 -7.848 10.172 1 96.62 73 TYR B CA 1
ATOM 1750 C C . TYR B 1 73 ? -1.209 -7.617 8.672 1 96.62 73 TYR B C 1
ATOM 1752 O O . TYR B 1 73 ? -2.252 -7.566 8.016 1 96.62 73 TYR B O 1
ATOM 1760 N N . ARG B 1 74 ? -0.027 -7.469 8.094 1 97.94 74 ARG B N 1
ATOM 1761 C CA . ARG B 1 74 ? 0.114 -7.426 6.641 1 97.94 74 ARG B CA 1
ATOM 1762 C C . ARG B 1 74 ? -0.478 -8.672 5.992 1 97.94 74 ARG B C 1
ATOM 1764 O O . ARG B 1 74 ? -1.244 -8.57 5.031 1 97.94 74 ARG B O 1
ATOM 1771 N N . GLN B 1 75 ? -0.107 -9.805 6.516 1 97.31 75 GLN B N 1
ATOM 1772 C CA . GLN B 1 75 ? -0.602 -11.078 5.984 1 97.31 75 GLN B CA 1
ATOM 1773 C C . GLN B 1 75 ? -2.121 -11.164 6.098 1 97.31 75 GLN B C 1
ATOM 1775 O O . GLN B 1 75 ? -2.795 -11.602 5.164 1 97.31 75 GLN B O 1
ATOM 1780 N N . ARG B 1 76 ? -2.625 -10.781 7.207 1 97.06 76 ARG B N 1
ATOM 1781 C CA . ARG B 1 76 ? -4.07 -10.781 7.402 1 97.06 76 ARG B CA 1
ATOM 1782 C C . ARG B 1 76 ? -4.754 -9.797 6.461 1 97.06 76 ARG B C 1
ATOM 1784 O O . ARG B 1 76 ? -5.836 -10.078 5.938 1 97.06 76 ARG B O 1
ATOM 1791 N N . PHE B 1 77 ? -4.176 -8.648 6.242 1 98.31 77 PHE B N 1
ATOM 1792 C CA . PHE B 1 77 ? -4.707 -7.641 5.332 1 98.31 77 PHE B CA 1
ATOM 1793 C C . PHE B 1 77 ? -4.801 -8.195 3.914 1 98.31 77 PHE B C 1
ATOM 1795 O O . PHE B 1 77 ? -5.805 -7.984 3.229 1 98.31 77 PHE B O 1
ATOM 1802 N N . ARG B 1 78 ? -3.828 -8.938 3.508 1 98.38 78 ARG B N 1
ATOM 1803 C CA . ARG B 1 78 ? -3.756 -9.438 2.137 1 98.38 78 ARG B CA 1
ATOM 1804 C C . ARG B 1 78 ? -4.59 -10.703 1.969 1 98.38 78 ARG B C 1
ATOM 1806 O O . ARG B 1 78 ? -5.055 -11 0.867 1 98.38 78 ARG B O 1
ATOM 1813 N N . SER B 1 79 ? -4.824 -11.414 3.016 1 97.38 79 SER B N 1
ATOM 1814 C CA . SER B 1 79 ? -5.504 -12.703 2.916 1 97.38 79 SER B CA 1
ATOM 1815 C C . SER B 1 79 ? -6.781 -12.719 3.748 1 97.38 79 SER B C 1
ATOM 1817 O O . SER B 1 79 ? -7.191 -13.773 4.242 1 97.38 79 SER B O 1
ATOM 1819 N N . LEU B 1 80 ? -7.309 -11.625 3.945 1 97.06 80 LEU B N 1
ATOM 1820 C CA . LEU B 1 80 ? -8.516 -11.477 4.762 1 97.06 80 LEU B CA 1
ATOM 1821 C C . LEU B 1 80 ? -9.656 -12.305 4.184 1 97.06 80 LEU B C 1
ATOM 1823 O O . LEU B 1 80 ? -9.898 -12.281 2.977 1 97.06 80 LEU B O 1
ATOM 1827 N N . TYR B 1 81 ? -10.312 -13.047 4.992 1 95.12 81 TYR B N 1
ATOM 1828 C CA . TYR B 1 81 ? -11.484 -13.812 4.582 1 95.12 81 TYR B CA 1
ATOM 1829 C C . TYR B 1 81 ? -12.742 -12.961 4.672 1 95.12 81 TYR B C 1
ATOM 1831 O O . TYR B 1 81 ? -12.945 -12.234 5.652 1 95.12 81 TYR B O 1
ATOM 1839 N N . VAL B 1 82 ? -13.492 -13.086 3.705 1 95.06 82 VAL B N 1
ATOM 1840 C CA . VAL B 1 82 ? -14.766 -12.367 3.695 1 95.06 82 VAL B CA 1
ATOM 1841 C C . VAL B 1 82 ? -15.883 -13.305 4.141 1 95.06 82 VAL B C 1
ATOM 1843 O O . VAL B 1 82 ? -16.156 -14.312 3.49 1 95.06 82 VAL B O 1
ATOM 1846 N N . GLU B 1 83 ? -16.469 -12.898 5.141 1 92.19 83 GLU B N 1
ATOM 1847 C CA . GLU B 1 83 ? -17.578 -13.711 5.633 1 92.19 83 GLU B CA 1
ATOM 1848 C C . GLU B 1 83 ? -18.766 -13.656 4.676 1 92.19 83 GLU B C 1
ATOM 1850 O O . GLU B 1 83 ? -19.047 -12.609 4.094 1 92.19 83 GLU B O 1
ATOM 1855 N N . PRO B 1 84 ? -19.516 -14.711 4.5 1 92.19 84 PRO B N 1
ATOM 1856 C CA . PRO B 1 84 ? -20.625 -14.773 3.553 1 92.19 84 PRO B CA 1
ATOM 1857 C C . PRO B 1 84 ? -21.656 -13.664 3.773 1 92.19 84 PRO B C 1
ATOM 1859 O O . PRO B 1 84 ? -22.188 -13.117 2.809 1 92.19 84 PRO B O 1
ATOM 1862 N N . GLU B 1 85 ? -21.891 -13.266 4.992 1 93.5 85 GLU B N 1
ATOM 1863 C CA . GLU B 1 85 ? -22.922 -12.273 5.273 1 93.5 85 GLU B CA 1
ATOM 1864 C C . GLU B 1 85 ? -22.312 -10.906 5.574 1 93.5 85 GLU B C 1
ATOM 1866 O O . GLU B 1 85 ? -23.016 -9.969 5.941 1 93.5 85 GLU B O 1
ATOM 1871 N N . GLU B 1 86 ? -21.188 -10.859 5.32 1 95.31 86 GLU B N 1
ATOM 1872 C CA . GLU B 1 86 ? -20.5 -9.609 5.633 1 95.31 86 GLU B CA 1
ATOM 1873 C C . GLU B 1 86 ? -20.812 -8.531 4.602 1 95.31 86 GLU B C 1
ATOM 1875 O O . GLU B 1 86 ? -20.734 -8.781 3.395 1 95.31 86 GLU B O 1
ATOM 1880 N N . SER B 1 87 ? -21.188 -7.363 5.059 1 95.88 87 SER B N 1
ATOM 1881 C CA . SER B 1 87 ? -21.438 -6.242 4.16 1 95.88 87 SER B CA 1
ATOM 1882 C C . SER B 1 87 ? -20.125 -5.613 3.693 1 95.88 87 SER B C 1
ATOM 1884 O O . SER B 1 87 ? -19.109 -5.719 4.375 1 95.88 87 SER B O 1
ATOM 1886 N N . PRO B 1 88 ? -20.156 -4.938 2.619 1 97.25 88 PRO B N 1
ATOM 1887 C CA . PRO B 1 88 ? -18.969 -4.223 2.156 1 97.25 88 PRO B CA 1
ATOM 1888 C C . PRO B 1 88 ? -18.453 -3.201 3.17 1 97.25 88 PRO B C 1
ATOM 1890 O O . PRO B 1 88 ? -17.25 -3.006 3.303 1 97.25 88 PRO B O 1
ATOM 1893 N N . LYS B 1 89 ? -19.344 -2.592 3.863 1 97.81 89 LYS B N 1
ATOM 1894 C CA . LYS B 1 89 ? -18.953 -1.621 4.879 1 97.81 89 LYS B CA 1
ATOM 1895 C C . LYS B 1 89 ? -18.172 -2.291 6.004 1 97.81 89 LYS B C 1
ATOM 1897 O O . LYS B 1 89 ? -17.172 -1.75 6.48 1 97.81 89 LYS B O 1
ATOM 1902 N N . GLU B 1 90 ? -18.625 -3.414 6.43 1 97.88 90 GLU B N 1
ATOM 1903 C CA . GLU B 1 90 ? -17.922 -4.168 7.461 1 97.88 90 GLU B CA 1
ATOM 1904 C C . GLU B 1 90 ? -16.562 -4.629 6.973 1 97.88 90 GLU B C 1
ATOM 1906 O O . GLU B 1 90 ? -15.57 -4.566 7.711 1 97.88 90 GLU B O 1
ATOM 1911 N N . LEU B 1 91 ? -16.531 -5.125 5.754 1 98.25 91 LEU B N 1
ATOM 1912 C CA . LEU B 1 91 ? -15.266 -5.52 5.148 1 98.25 91 LEU B CA 1
ATOM 1913 C C . LEU B 1 91 ? -14.281 -4.355 5.148 1 98.25 91 LEU B C 1
ATOM 1915 O O . LEU B 1 91 ? -13.117 -4.523 5.516 1 98.25 91 LEU B O 1
ATOM 1919 N N . TYR B 1 92 ? -14.758 -3.184 4.777 1 98.5 92 TYR B N 1
ATOM 1920 C CA . TYR B 1 92 ? -13.93 -1.982 4.77 1 98.5 92 TYR B CA 1
ATOM 1921 C C . TYR B 1 92 ? -13.367 -1.698 6.156 1 98.5 92 TYR B C 1
ATOM 1923 O O . TYR B 1 92 ? -12.18 -1.368 6.297 1 98.5 92 TYR B O 1
ATOM 1931 N N . VAL B 1 93 ? -14.164 -1.79 7.156 1 98.19 93 VAL B N 1
ATOM 1932 C CA . VAL B 1 93 ? -13.75 -1.506 8.523 1 98.19 93 VAL B CA 1
ATOM 1933 C C . VAL B 1 93 ? -12.641 -2.475 8.945 1 98.19 93 VAL B C 1
ATOM 1935 O O . VAL B 1 93 ? -11.641 -2.064 9.531 1 98.19 93 VAL B O 1
ATOM 1938 N N . ARG B 1 94 ? -12.805 -3.734 8.562 1 98.44 94 ARG B N 1
ATOM 1939 C CA . ARG B 1 94 ? -11.797 -4.734 8.906 1 98.44 94 ARG B CA 1
ATOM 1940 C C . ARG B 1 94 ? -10.484 -4.461 8.164 1 98.44 94 ARG B C 1
ATOM 1942 O O . ARG B 1 94 ? -9.406 -4.539 8.758 1 98.44 94 ARG B O 1
ATOM 1949 N N . LEU B 1 95 ? -10.586 -4.098 6.922 1 98.62 95 LEU B N 1
ATOM 1950 C CA . LEU B 1 95 ? -9.398 -3.793 6.133 1 98.62 95 LEU B CA 1
ATOM 1951 C C . LEU B 1 95 ? -8.68 -2.568 6.688 1 98.62 95 LEU B C 1
ATOM 1953 O O . LEU B 1 95 ? -7.453 -2.555 6.781 1 98.62 95 LEU B O 1
ATOM 1957 N N . LYS B 1 96 ? -9.438 -1.582 7.055 1 98.56 96 LYS B N 1
ATOM 1958 C CA . LYS B 1 96 ? -8.867 -0.355 7.598 1 98.56 96 LYS B CA 1
ATOM 1959 C C . LYS B 1 96 ? -8.133 -0.626 8.906 1 98.56 96 LYS B C 1
ATOM 1961 O O . LYS B 1 96 ? -7.035 -0.113 9.133 1 98.56 96 LYS B O 1
ATOM 1966 N N . GLU B 1 97 ? -8.766 -1.422 9.734 1 97.5 97 GLU B N 1
ATOM 1967 C CA . GLU B 1 97 ? -8.133 -1.785 10.992 1 97.5 97 GLU B CA 1
ATOM 1968 C C . GLU B 1 97 ? -6.812 -2.514 10.766 1 97.5 97 GLU B C 1
ATOM 1970 O O . GLU B 1 97 ? -5.809 -2.209 11.406 1 97.5 97 GLU B O 1
ATOM 1975 N N . LEU B 1 98 ? -6.836 -3.434 9.891 1 97.25 98 LEU B N 1
ATOM 1976 C CA . LEU B 1 98 ? -5.633 -4.199 9.586 1 97.25 98 LEU B CA 1
ATOM 1977 C C . LEU B 1 98 ? -4.566 -3.307 8.961 1 97.25 98 LEU B C 1
ATOM 1979 O O . LEU B 1 98 ? -3.385 -3.424 9.281 1 97.25 98 LEU B O 1
ATOM 1983 N N . TYR B 1 99 ? -4.961 -2.451 8.094 1 98 99 TYR B N 1
ATOM 1984 C CA . TYR B 1 99 ? -4.043 -1.487 7.496 1 98 99 TYR B CA 1
ATOM 1985 C C . TYR B 1 99 ? -3.332 -0.672 8.57 1 98 99 TYR B C 1
ATOM 1987 O O . TYR B 1 99 ? -2.111 -0.499 8.516 1 98 99 TYR B O 1
ATOM 1995 N N . VAL B 1 100 ? -4.051 -0.177 9.461 1 97.06 100 VAL B N 1
ATOM 1996 C CA . VAL B 1 100 ? -3.502 0.693 10.5 1 97.06 100 VAL B CA 1
ATOM 1997 C C . VAL B 1 100 ? -2.5 -0.084 11.352 1 97.06 100 VAL B C 1
ATOM 1999 O O . VAL B 1 100 ? -1.432 0.432 11.688 1 97.06 100 VAL B O 1
ATOM 2002 N N . LYS B 1 101 ? -2.791 -1.265 11.648 1 94.81 101 LYS B N 1
ATOM 2003 C CA . LYS B 1 101 ? -1.912 -2.09 12.477 1 94.81 101 LYS B CA 1
ATOM 2004 C C . LYS B 1 101 ? -0.683 -2.535 11.688 1 94.81 101 LYS B C 1
ATOM 2006 O O . LYS B 1 101 ? 0.4 -2.693 12.258 1 94.81 101 LYS B O 1
ATOM 2011 N N . TRP B 1 102 ? -0.875 -2.717 10.414 1 96.75 102 TRP B N 1
ATOM 2012 C CA . TRP B 1 102 ? 0.224 -3.098 9.531 1 96.75 102 TRP B CA 1
ATOM 2013 C C . TRP B 1 102 ? 1.162 -1.92 9.289 1 96.75 102 TRP B C 1
ATOM 2015 O O . TRP B 1 102 ? 2.357 -2.002 9.578 1 96.75 102 TRP B O 1
ATOM 2025 N N . ILE B 1 103 ? 0.617 -0.794 8.898 1 97.12 103 ILE 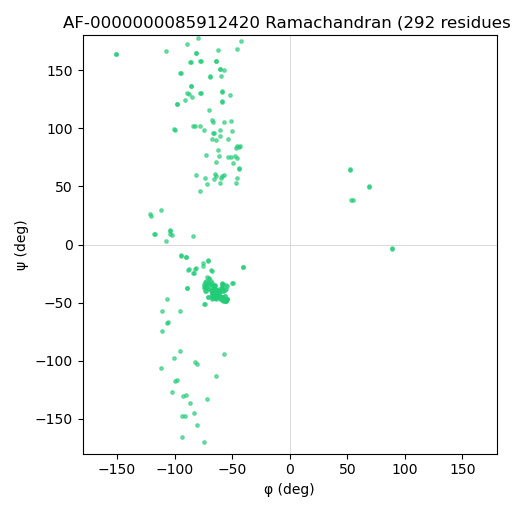B N 1
ATOM 2026 C CA . ILE B 1 103 ? 1.406 0.336 8.422 1 97.12 103 ILE B CA 1
ATOM 2027 C C . ILE B 1 103 ? 1.792 1.231 9.594 1 97.12 103 ILE B C 1
ATOM 2029 O O . ILE B 1 103 ? 2.848 1.867 9.578 1 97.12 103 ILE B O 1
ATOM 2033 N N . GLN B 1 104 ? 0.839 1.369 10.562 1 94.06 104 GLN B N 1
ATOM 2034 C CA . GLN B 1 104 ? 1.024 2.283 11.688 1 94.06 104 GLN B CA 1
ATOM 2035 C C . GLN B 1 104 ? 1.398 3.68 11.203 1 94.06 104 GLN B C 1
ATOM 2037 O O . GLN B 1 104 ? 2.451 4.211 11.562 1 94.06 104 GLN B O 1
ATOM 2042 N N . PRO B 1 105 ? 0.454 4.297 10.484 1 95.06 105 PRO B N 1
ATOM 2043 C CA . PRO B 1 105 ? 0.802 5.52 9.75 1 95.06 105 PRO B CA 1
ATOM 2044 C C . PRO B 1 105 ? 1.071 6.703 10.68 1 95.06 105 PRO B C 1
ATOM 2046 O O . PRO B 1 105 ? 1.814 7.617 10.312 1 95.06 105 PRO B O 1
ATOM 2049 N N . GLN B 1 106 ? 0.455 6.723 11.789 1 88.81 106 GLN B N 1
ATOM 2050 C CA . GLN B 1 106 ? 0.617 7.879 12.664 1 88.81 106 GLN B CA 1
ATOM 2051 C C . GLN B 1 106 ? 2.082 8.086 13.039 1 88.81 106 GLN B C 1
ATOM 2053 O O . GLN B 1 106 ? 2.748 7.156 13.5 1 88.81 106 GLN B O 1
ATOM 2058 N N . GLY B 1 107 ? 2.633 9.273 12.75 1 87.88 107 GLY B N 1
ATOM 2059 C CA . GLY B 1 107 ? 4.008 9.617 13.07 1 87.88 107 GLY B CA 1
ATOM 2060 C C . GLY B 1 107 ? 4.988 9.242 11.969 1 87.88 107 GLY B C 1
ATOM 2061 O O . GLY B 1 107 ? 6.18 9.531 12.07 1 87.88 107 GLY B O 1
ATOM 2062 N N . LYS B 1 108 ? 4.508 8.633 10.953 1 90.88 108 LYS B N 1
ATOM 2063 C CA . LYS B 1 108 ? 5.379 8.25 9.844 1 90.88 108 LYS B CA 1
ATOM 2064 C C . LYS B 1 108 ? 5.352 9.312 8.742 1 90.88 108 LYS B C 1
ATOM 2066 O O . LYS B 1 108 ? 4.336 9.977 8.539 1 90.88 108 LYS B O 1
ATOM 2071 N N . THR B 1 109 ? 6.512 9.398 8.117 1 93.44 109 THR B N 1
ATOM 2072 C CA . THR B 1 109 ? 6.598 10.258 6.941 1 93.44 109 THR B CA 1
ATOM 2073 C C . THR B 1 109 ? 6.066 9.539 5.703 1 93.44 109 THR B C 1
ATOM 2075 O O . THR B 1 109 ? 5.914 8.312 5.707 1 93.44 109 THR B O 1
ATOM 2078 N N . LEU B 1 110 ? 5.797 10.211 4.688 1 94.31 110 LEU B N 1
ATOM 2079 C CA . LEU B 1 110 ? 5.371 9.633 3.418 1 94.31 110 LEU B CA 1
ATOM 2080 C C . LEU B 1 110 ? 6.426 8.664 2.883 1 94.31 110 LEU B C 1
ATOM 2082 O O . LEU B 1 110 ? 6.09 7.625 2.316 1 94.31 110 LEU B O 1
ATOM 2086 N N . HIS B 1 111 ? 7.668 9.047 3.107 1 96.06 111 HIS B N 1
ATOM 2087 C CA . HIS B 1 111 ? 8.766 8.188 2.668 1 96.06 111 HIS B CA 1
ATOM 2088 C C . HIS B 1 111 ? 8.742 6.855 3.404 1 96.06 111 HIS B C 1
ATOM 2090 O O . HIS B 1 111 ? 8.914 5.797 2.789 1 96.06 111 HIS B O 1
ATOM 2096 N N . GLU B 1 112 ? 8.523 6.871 4.684 1 96.31 112 GLU B N 1
ATOM 2097 C CA . GLU B 1 112 ? 8.492 5.645 5.473 1 96.31 112 GLU B CA 1
ATOM 2098 C C . GLU B 1 112 ? 7.355 4.727 5.031 1 96.31 112 GLU B C 1
ATOM 2100 O O . GLU B 1 112 ? 7.535 3.51 4.938 1 96.31 112 GLU B O 1
ATOM 2105 N N . ILE B 1 113 ? 6.238 5.281 4.73 1 97.56 113 ILE B N 1
ATOM 2106 C CA . ILE B 1 113 ? 5.086 4.508 4.273 1 97.56 113 ILE B CA 1
ATOM 2107 C C . ILE B 1 113 ? 5.383 3.906 2.902 1 97.56 113 ILE B C 1
ATOM 2109 O O . ILE B 1 113 ? 5.105 2.729 2.664 1 97.56 113 ILE B O 1
ATOM 2113 N N . SER B 1 114 ? 5.992 4.715 1.978 1 98.31 114 SER B N 1
ATOM 2114 C CA . SER B 1 114 ? 6.344 4.203 0.657 1 98.31 114 SER B CA 1
ATOM 2115 C C . SER B 1 114 ? 7.281 3.008 0.76 1 98.31 114 SER B C 1
ATOM 2117 O O . SER B 1 114 ? 7.125 2.023 0.037 1 98.31 114 SER B O 1
ATOM 2119 N N . GLU B 1 115 ? 8.219 3.092 1.688 1 98.62 115 GLU B N 1
ATOM 2120 C CA . GLU B 1 115 ? 9.211 2.033 1.847 1 98.62 115 GLU B CA 1
ATOM 2121 C C . GLU B 1 115 ? 8.562 0.734 2.316 1 98.62 115 GLU B C 1
ATOM 2123 O O . GLU B 1 115 ? 8.977 -0.355 1.918 1 98.62 115 GLU B O 1
ATOM 2128 N N . ILE B 1 116 ? 7.535 0.84 3.15 1 98.31 116 ILE B N 1
ATOM 2129 C CA . ILE B 1 116 ? 6.82 -0.344 3.613 1 98.31 116 ILE B CA 1
ATOM 2130 C C . ILE B 1 116 ? 6.133 -1.025 2.434 1 98.31 116 ILE B C 1
ATOM 2132 O O . ILE B 1 116 ? 6.266 -2.236 2.244 1 98.31 116 ILE B O 1
ATOM 2136 N N . LEU B 1 117 ? 5.48 -0.245 1.601 1 98.62 117 LEU B N 1
ATOM 2137 C CA . LEU B 1 117 ? 4.738 -0.785 0.467 1 98.62 117 LEU B CA 1
ATOM 2138 C C . LEU B 1 117 ? 5.688 -1.31 -0.604 1 98.62 117 LEU B C 1
ATOM 2140 O O . LEU B 1 117 ? 5.457 -2.377 -1.178 1 98.62 117 LEU B O 1
ATOM 2144 N N . ILE B 1 118 ? 6.672 -0.558 -0.88 1 98.81 118 ILE B N 1
ATOM 2145 C CA . ILE B 1 118 ? 7.66 -0.963 -1.874 1 98.81 118 ILE B CA 1
ATOM 2146 C C . ILE B 1 118 ? 8.359 -2.238 -1.413 1 98.81 118 ILE B C 1
ATOM 2148 O O . ILE B 1 118 ? 8.609 -3.145 -2.215 1 98.81 118 ILE B O 1
ATOM 2152 N N . MET B 1 119 ? 8.672 -2.357 -0.123 1 98.75 119 MET B N 1
ATOM 2153 C CA . MET B 1 119 ? 9.305 -3.557 0.42 1 98.75 119 MET B CA 1
ATOM 2154 C C . MET B 1 119 ? 8.422 -4.785 0.187 1 98.75 119 MET B C 1
ATOM 2156 O O . MET B 1 119 ? 8.922 -5.84 -0.209 1 98.75 119 MET B O 1
ATOM 2160 N N . GLU B 1 120 ? 7.145 -4.656 0.451 1 98.62 120 GLU B N 1
ATOM 2161 C CA . GLU B 1 120 ? 6.215 -5.754 0.205 1 98.62 120 GLU B CA 1
ATOM 2162 C C . GLU B 1 120 ? 6.309 -6.246 -1.236 1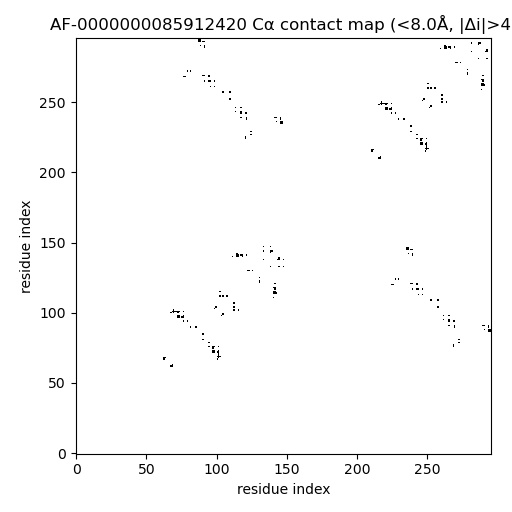 98.62 120 GLU B C 1
ATOM 2164 O O . GLU B 1 120 ? 6.418 -7.449 -1.481 1 98.62 120 GLU B O 1
ATOM 2169 N N . GLN B 1 121 ? 6.305 -5.293 -2.215 1 98.75 121 GLN B N 1
ATOM 2170 C CA . GLN B 1 121 ? 6.355 -5.648 -3.627 1 98.75 121 GLN B CA 1
ATOM 2171 C C . GLN B 1 121 ? 7.742 -6.145 -4.023 1 98.75 121 GLN B C 1
ATOM 2173 O O . GLN B 1 121 ? 7.871 -7.094 -4.797 1 98.75 121 GLN B O 1
ATOM 2178 N N . PHE B 1 122 ? 8.773 -5.52 -3.52 1 98.75 122 PHE B N 1
ATOM 2179 C CA . PHE B 1 122 ? 10.172 -5.879 -3.764 1 98.75 122 PHE B CA 1
ATOM 2180 C C . PHE B 1 122 ? 10.422 -7.336 -3.406 1 98.75 122 PHE B C 1
ATOM 2182 O O . PHE B 1 122 ? 10.961 -8.094 -4.215 1 98.75 122 PHE B O 1
ATOM 2189 N N . LEU B 1 123 ? 9.969 -7.77 -2.26 1 98.25 123 LEU B N 1
ATOM 2190 C CA . LEU B 1 123 ? 10.172 -9.133 -1.783 1 98.25 123 LEU B CA 1
ATOM 2191 C C . LEU B 1 123 ? 9.445 -10.133 -2.678 1 98.25 123 LEU B C 1
ATOM 2193 O O . LEU B 1 123 ? 9.961 -11.219 -2.947 1 98.25 123 LEU B O 1
ATOM 2197 N N . ARG B 1 124 ? 8.312 -9.75 -3.189 1 97.19 124 ARG B N 1
ATOM 2198 C CA . ARG B 1 124 ? 7.52 -10.633 -4.043 1 97.19 124 ARG B CA 1
ATOM 2199 C C . ARG B 1 124 ? 8.219 -10.883 -5.375 1 97.19 124 ARG B C 1
ATOM 2201 O O . ARG B 1 124 ? 7.973 -11.891 -6.031 1 97.19 124 ARG B O 1
ATOM 2208 N N . MET B 1 125 ? 9.102 -9.977 -5.719 1 97.31 125 MET B N 1
ATOM 2209 C CA . MET B 1 125 ? 9.734 -10.047 -7.031 1 97.31 125 MET B CA 1
ATOM 2210 C C . MET B 1 125 ? 11.062 -10.789 -6.949 1 97.31 125 MET B C 1
ATOM 2212 O O . MET B 1 125 ? 11.656 -11.125 -7.977 1 97.31 125 MET B O 1
ATOM 2216 N N . LEU B 1 126 ? 11.5 -11.047 -5.84 1 96.06 126 LEU B N 1
ATOM 2217 C CA . LEU B 1 126 ? 12.773 -11.734 -5.617 1 96.06 126 LEU B CA 1
ATOM 2218 C C . LEU B 1 126 ? 12.586 -13.25 -5.652 1 96.06 126 LEU B C 1
ATOM 2220 O O . LEU B 1 126 ? 11.5 -13.75 -5.355 1 96.06 126 LEU B O 1
ATOM 2224 N N . SER B 1 127 ? 13.672 -13.922 -5.938 1 94.81 127 SER B N 1
ATOM 2225 C CA . SER B 1 127 ? 13.688 -15.375 -5.809 1 94.81 127 SER B CA 1
ATOM 2226 C C . SER B 1 127 ? 13.484 -15.805 -4.355 1 94.81 127 SER B C 1
ATOM 2228 O O . SER B 1 127 ? 13.773 -15.039 -3.434 1 94.81 127 SER B O 1
ATOM 2230 N N . PRO B 1 128 ? 13.047 -16.984 -4.125 1 96.56 128 PRO B N 1
ATOM 2231 C CA . PRO B 1 128 ? 12.859 -17.469 -2.754 1 96.56 128 PRO B CA 1
ATOM 2232 C C . PRO B 1 128 ? 14.125 -17.375 -1.914 1 96.56 128 PRO B C 1
ATOM 2234 O O . PRO B 1 128 ? 14.07 -17.031 -0.734 1 96.56 128 PRO B O 1
ATOM 2237 N N . GLU B 1 129 ? 15.242 -17.656 -2.51 1 96.19 129 GLU B N 1
ATOM 2238 C CA . GLU B 1 129 ? 16.516 -17.609 -1.793 1 96.19 129 GLU B CA 1
ATOM 2239 C C . GLU B 1 129 ? 16.828 -16.188 -1.341 1 96.19 129 GLU B C 1
ATOM 2241 O O . GLU B 1 129 ? 17.297 -15.969 -0.218 1 96.19 129 GLU B O 1
ATOM 2246 N N . LEU B 1 130 ? 16.562 -15.25 -2.178 1 95.5 130 LEU B N 1
ATOM 2247 C CA . LEU B 1 130 ? 16.844 -13.852 -1.861 1 95.5 130 LEU B CA 1
ATOM 2248 C C . LEU B 1 130 ? 15.828 -13.32 -0.853 1 95.5 130 LEU B C 1
ATOM 2250 O O . LEU B 1 130 ? 16.156 -12.492 -0.008 1 95.5 130 LEU B O 1
ATOM 2254 N N . GLN B 1 131 ? 14.625 -13.773 -0.934 1 97 131 GLN B N 1
ATOM 2255 C CA . GLN B 1 131 ? 13.633 -13.406 0.068 1 97 131 GLN B CA 1
ATOM 2256 C C . GLN B 1 131 ? 14.086 -13.812 1.468 1 97 131 GLN B C 1
ATOM 2258 O O . GLN B 1 131 ? 14.031 -13.008 2.4 1 97 131 GLN B O 1
ATOM 2263 N N . VAL B 1 132 ? 14.508 -15.023 1.575 1 96.94 132 VAL B N 1
ATOM 2264 C CA . VAL B 1 132 ? 14.984 -15.547 2.854 1 96.94 132 VAL B CA 1
ATOM 2265 C C . VAL B 1 132 ? 16.188 -14.719 3.326 1 96.94 132 VAL B C 1
ATOM 2267 O O . VAL B 1 132 ? 16.25 -14.32 4.488 1 96.94 132 VAL B O 1
ATOM 2270 N N . TRP B 1 133 ? 17.125 -14.43 2.461 1 97.06 133 TRP B N 1
ATOM 2271 C CA . TRP B 1 133 ? 18.328 -13.656 2.768 1 97.06 133 TRP B CA 1
ATOM 2272 C C . TRP B 1 133 ? 17.953 -12.273 3.301 1 97.06 133 TRP B C 1
ATOM 2274 O O . TRP B 1 133 ? 18.469 -11.844 4.332 1 97.06 133 TRP B O 1
ATOM 2284 N N . VAL B 1 134 ? 17.094 -11.625 2.654 1 97.88 134 VAL B N 1
ATOM 2285 C CA . VAL B 1 134 ? 16.688 -10.281 3.051 1 97.88 134 VAL B CA 1
ATOM 2286 C C . VAL B 1 134 ? 16.016 -10.328 4.422 1 97.88 134 VAL B C 1
ATOM 2288 O O . VAL B 1 134 ? 16.312 -9.516 5.297 1 97.88 134 VAL B O 1
ATOM 2291 N N . LYS B 1 135 ? 15.125 -11.25 4.594 1 96.06 135 LYS B N 1
ATOM 2292 C CA . LYS B 1 135 ? 14.414 -11.383 5.859 1 96.06 135 LYS B CA 1
ATOM 2293 C C . LYS B 1 135 ? 15.375 -11.664 7.008 1 96.06 135 LYS B C 1
ATOM 2295 O O . LYS B 1 135 ? 15.227 -11.102 8.102 1 96.06 135 LYS B O 1
ATOM 2300 N N . GLU B 1 136 ? 16.344 -12.445 6.766 1 96.62 136 GLU B N 1
ATOM 2301 C CA . GLU B 1 136 ? 17.328 -12.789 7.793 1 96.62 136 GLU B CA 1
ATOM 2302 C C . GLU B 1 136 ? 18.172 -11.586 8.18 1 96.62 136 GLU B C 1
ATOM 2304 O O . GLU B 1 136 ? 18.578 -11.445 9.336 1 96.62 136 GLU B O 1
ATOM 2309 N N . HIS B 1 137 ? 18.453 -10.695 7.309 1 97.12 137 HIS B N 1
ATOM 2310 C CA . HIS B 1 137 ? 19.297 -9.539 7.559 1 97.12 137 HIS B CA 1
ATOM 2311 C C . HIS B 1 137 ? 18.484 -8.367 8.102 1 97.12 137 HIS B C 1
ATOM 2313 O O . HIS B 1 137 ? 19.047 -7.406 8.633 1 97.12 137 HIS B O 1
ATOM 2319 N N . GLY B 1 138 ? 17.188 -8.305 7.906 1 94.06 138 GLY B N 1
ATOM 2320 C CA . GLY B 1 138 ? 16.266 -7.414 8.602 1 94.06 138 GLY B CA 1
ATOM 2321 C C . GLY B 1 138 ? 16.469 -5.957 8.234 1 94.06 138 GLY B C 1
ATOM 2322 O O . GLY B 1 138 ? 16.594 -5.105 9.117 1 94.06 138 GLY B O 1
ATOM 2323 N N . PRO B 1 139 ? 16.531 -5.645 6.926 1 96.69 139 PRO B N 1
ATOM 2324 C CA . PRO B 1 139 ? 16.625 -4.234 6.543 1 96.69 139 PRO B CA 1
ATOM 2325 C C . PRO B 1 139 ? 15.43 -3.406 7.012 1 96.69 139 PRO B C 1
ATOM 2327 O O . PRO B 1 139 ? 14.305 -3.898 7.016 1 96.69 139 PRO B O 1
ATOM 2330 N N . LYS B 1 140 ? 15.602 -2.098 7.277 1 93.94 140 LYS B N 1
ATOM 2331 C CA . LYS B 1 140 ? 14.562 -1.226 7.812 1 93.94 140 LYS B CA 1
ATOM 2332 C C . LYS B 1 140 ? 13.758 -0.575 6.688 1 93.94 140 LYS B C 1
ATOM 2334 O O . LYS B 1 140 ? 12.758 0.094 6.941 1 93.94 140 LYS B O 1
ATOM 2339 N N . SER B 1 141 ? 14.234 -0.698 5.453 1 97.38 141 SER B N 1
ATOM 2340 C CA . SER B 1 141 ? 13.57 -0.127 4.289 1 97.38 141 SER B CA 1
ATOM 2341 C C . SER B 1 141 ? 13.852 -0.947 3.033 1 97.38 141 SER B C 1
ATOM 2343 O O . SER B 1 141 ? 14.789 -1.744 3.004 1 97.38 141 SER B O 1
ATOM 2345 N N . ALA B 1 142 ? 13.086 -0.739 2.035 1 98.62 142 ALA B N 1
ATOM 2346 C CA . ALA B 1 142 ? 13.32 -1.384 0.747 1 98.62 142 ALA B CA 1
ATOM 2347 C C . ALA B 1 142 ? 14.625 -0.901 0.123 1 98.62 142 ALA B C 1
ATOM 2349 O O . ALA B 1 142 ? 15.336 -1.676 -0.521 1 98.62 142 ALA B O 1
ATOM 2350 N N . ALA B 1 143 ? 14.898 0.366 0.314 1 98.56 143 ALA B N 1
ATOM 2351 C CA . ALA B 1 143 ? 16.156 0.926 -0.185 1 98.56 143 ALA B CA 1
ATOM 2352 C C . ALA B 1 143 ? 17.344 0.21 0.423 1 98.56 143 ALA B C 1
ATOM 2354 O O . ALA B 1 143 ? 18.297 -0.144 -0.287 1 98.56 143 ALA B O 1
ATOM 2355 N N . GLU B 1 144 ? 17.281 0.001 1.724 1 98.38 144 GLU B N 1
ATOM 2356 C CA . GLU B 1 144 ? 18.359 -0.72 2.408 1 98.38 144 GLU B CA 1
ATOM 2357 C C . GLU B 1 144 ? 18.422 -2.174 1.949 1 98.38 144 GLU B C 1
ATOM 2359 O O . GLU B 1 144 ? 19.516 -2.711 1.724 1 98.38 144 GLU B O 1
ATOM 2364 N N . ALA B 1 145 ? 17.312 -2.807 1.782 1 98.5 145 ALA B N 1
ATOM 2365 C CA . ALA B 1 145 ? 17.266 -4.191 1.316 1 98.5 145 ALA B CA 1
ATOM 2366 C C . ALA B 1 145 ? 17.938 -4.344 -0.04 1 98.5 145 ALA B C 1
ATOM 2368 O O . ALA B 1 145 ? 18.641 -5.324 -0.28 1 98.5 145 ALA B O 1
ATOM 2369 N N . ALA B 1 146 ? 17.75 -3.348 -0.876 1 98.31 146 ALA B N 1
ATOM 2370 C CA . ALA B 1 146 ? 18.234 -3.395 -2.252 1 98.31 146 ALA B CA 1
ATOM 2371 C C . ALA B 1 146 ? 19.766 -3.275 -2.299 1 98.31 146 ALA B C 1
ATOM 2373 O O . ALA B 1 146 ? 20.375 -3.535 -3.334 1 98.31 146 ALA B O 1
ATOM 2374 N N . THR B 1 147 ? 20.344 -2.867 -1.158 1 97.5 147 THR B N 1
ATOM 2375 C CA . THR B 1 147 ? 21.797 -2.648 -1.145 1 97.5 147 THR B CA 1
ATOM 2376 C C . THR B 1 147 ? 22.469 -3.6 -0.166 1 97.5 147 THR B C 1
ATOM 2378 O O . THR B 1 147 ? 23.656 -3.438 0.144 1 97.5 147 THR B O 1
ATOM 2381 N N . LEU B 1 148 ? 21.828 -4.523 0.353 1 93.56 148 LEU B N 1
ATOM 2382 C CA . LEU B 1 148 ? 22.422 -5.523 1.237 1 93.56 148 LEU B CA 1
ATOM 2383 C C . LEU B 1 148 ? 23.516 -6.309 0.52 1 93.56 148 LEU B C 1
ATOM 2385 O O . LEU B 1 148 ? 23.391 -6.598 -0.673 1 93.56 148 LEU B O 1
#

Nearest PDB structures (foldseek):
  3lhr-assembly1_A  TM=8.709E-01  e=5.242E-05  Homo sapiens
  4bhx-assembly1_A  TM=8.904E-01  e=1.236E-04  Homo sapiens
  4e6s-assembly1_A-2  TM=9.190E-01  e=2.019E-04  Mus musculus
  2fi2-assembly1_B  TM=6.670E-01  e=2.512E-05  Homo sapiens
  2fi2-assembly1_A  TM=6.503E-01  e=1.029E-04  Homo sapiens

Sequence (296 aa):
MRGGRVTRGGQTGNKKTESTHIERGHRVEGEVAMEGEALKGASGGEDEEDDVHEYEKVKTAILKKYDINPETYRQ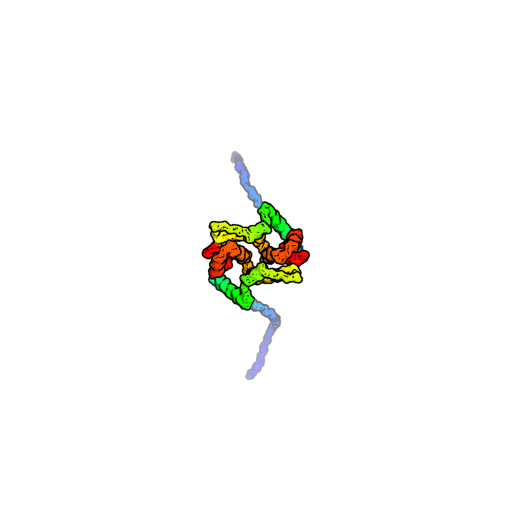RFRSLYVEPEESPKELYVRLKELYVKWIQPQGKTLHEISEILIMEQFLRMLSPELQVWVKEHGPKSAAEAATLMRGGRVTRGGQTGNKKTESTHIERGHRVEGEVAMEGEALKGASGGEDEEDDVHEYEKVKTAILKKYDINPETYRQRFRSLYVEPEESPKELYVRLKELYVKWIQPQGKTLHEISEILIMEQFLRMLSPELQVWVKEHGPKSAAEAATL

Organism: NCBI:txid630221

Solvent-accessible surface area (backbone atoms only — not comparable to full-atom values): 18899 Å² total; per-residue (Å²): 140,86,80,79,87,77,89,79,83,84,86,89,83,89,81,89,88,80,88,78,86,83,86,82,78,84,82,78,82,77,84,79,80,76,80,77,81,75,79,77,75,75,79,65,71,67,56,57,58,53,50,52,52,49,47,48,48,52,50,49,46,51,29,54,73,65,64,57,48,35,65,60,29,44,51,45,50,75,62,59,80,78,58,91,84,56,47,54,49,57,51,47,53,53,46,51,53,26,45,43,60,32,68,47,59,81,93,54,52,70,67,58,54,50,28,54,56,46,31,59,52,53,48,70,72,43,53,72,70,54,37,52,52,47,61,75,69,59,56,94,34,33,72,50,50,33,67,108,136,80,82,75,90,69,91,81,86,92,81,94,86,83,83,91,92,76,94,77,88,87,86,86,82,84,82,80,83,79,85,80,81,78,82,81,81,76,83,78,77,76,79,67,72,67,55,59,59,53,50,52,51,49,48,49,48,53,48,50,47,51,32,54,72,66,65,58,49,35,66,60,30,42,52,45,50,76,62,59,80,76,57,92,85,58,48,54,49,57,51,48,52,52,43,51,54,27,44,43,60,32,66,49,56,80,93,53,52,72,66,58,53,49,28,55,55,46,30,58,50,51,47,70,72,42,55,73,71,53,36,52,51,44,61,74,69,58,56,92,35,34,72,51,51,35,67,108

Foldseek 3Di:
DDDDDDDDDDYDDDDDDDDDDDDDDPPPPPPPPPPCPDDPPPPPPVVVVVVVVVVVVVVVVVCVVVVQDLVVLVVCLVVPDDDPPDDPVNVVVSNVVSVCSNQVPVPDDPQLSVFSVVLVVLLVPDDPVLNVVLVVVDDSGPVRSVVD/DDDDPDDDDDDDDDDDDDDPDDDDDDPDPDPPPPDCPDDPPPPPPVVVVVVVVVVVVVVVCVCVVVVQDLVVLVVCLVVPDDDPPDDPVNVVVSNVVSCCSNQVPVPDDPQLSVQSVVLVVLLVPDDPVLNVVLVVVDDSGPVRSVVD

Secondary structure (DSSP, 8-state):
--------------------------------------------THHHHHHHHHHHHHHHHHHHHTT--HHHHHHHHHTPPPPTT--HHHHHHHHHHHHHHHH--TT--HHHHHHHHHHHHHHHHS-HHHHHHHHHH--SSHHHHTT-/--------------------------------------------THHHHHHHHHHHHHHHHHHHHTT--HHHHHHHHHTPPPPTT--HHHHHHHHHHHHHHHH--TT--HHHHHHHHHHHHHHHHS-HHHHHHHHHH--SSHHHHTT-